Protein AF-A0A6G1SNH2-F1 (afdb_monomer)

pLDDT: mean 75.17, std 23.07, range [26.3, 98.62]

Solvent-accessible surface area (backbone atoms only — no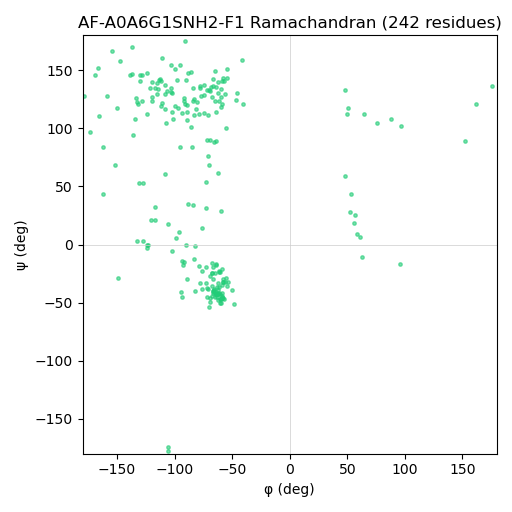t comparable to full-atom values): 15572 Å² total; per-residue (Å²): 136,84,80,86,78,88,74,64,69,78,79,47,42,84,79,41,33,11,86,85,79,72,41,70,44,51,68,20,26,26,34,69,83,76,66,52,55,26,22,40,72,56,53,52,52,46,42,74,68,78,38,44,46,37,96,87,76,62,50,68,52,31,98,83,57,36,78,78,42,46,44,78,34,62,67,61,33,52,50,38,39,69,69,39,70,38,50,56,60,54,51,51,50,54,61,58,72,65,73,66,92,80,79,65,55,70,66,58,50,52,52,69,71,59,50,59,30,38,38,35,40,38,79,56,73,84,78,79,90,77,81,80,92,80,82,89,82,86,92,83,86,91,78,96,70,88,70,79,60,101,73,71,62,48,77,43,81,39,55,43,83,43,33,38,47,57,57,52,49,52,51,36,62,74,68,66,59,52,96,51,48,43,79,46,45,28,48,97,84,43,79,63,56,56,84,40,39,54,55,74,76,42,64,42,55,58,48,67,35,38,32,36,78,44,77,58,73,81,72,98,76,84,88,82,85,86,88,84,80,93,77,84,90,82,88,80,88,83,90,81,82,88,86,138

Nearest PDB structures (foldseek):
  3rpg-assembly1_C  TM=9.131E-01  e=1.733E-06  Homo sapiens
  7nd1-assembly1_A  TM=8.797E-01  e=5.783E-07  Homo sapiens
  4s3o-assembly1_E  TM=8.557E-01  e=9.088E-07  Homo sapiens
  2ckl-assembly1_B  TM=8.381E-01  e=9.694E-07  Mus mu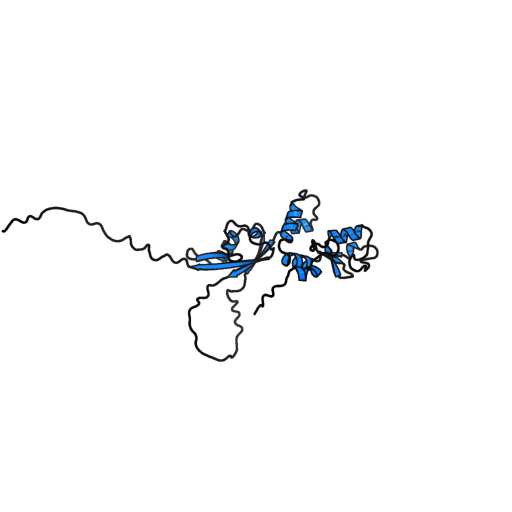sculus
  4s3o-assembly2_B  TM=8.436E-01  e=9.088E-07  Homo sapiens

Secondary structure (DSSP, 8-state):
--------HHHHHHHHB-TTTSSB-SSEEEETTT--EEEHHHHHHHHHTT--B-TTT--BS-SS-GGGGEEE-HHHHHHHHHHSTTHHHHHHHHHHHT--TTS--HHHHHHHH--EEEEEEEE--------------------------TTS-EEEEEETT-BHHHHHHHHHHHTT--TTEEEEEEETTEEPPTTSBHHHH-SSSEEEEEEEEEE-PPPTTSSSSS------------------

Structure (mmCIF, N/CA/C/O backbone):
data_AF-A0A6G1SNH2-F1
#
_entry.id   AF-A0A6G1SNH2-F1
#
loop_
_atom_site.group_PDB
_atom_site.id
_atom_site.type_symbol
_atom_site.label_atom_id
_atom_site.label_alt_id
_atom_site.label_comp_id
_atom_site.label_asym_id
_atom_site.label_entity_id
_atom_site.label_seq_id
_atom_site.pdbx_PDB_ins_code
_atom_site.Cartn_x
_atom_site.Cartn_y
_atom_site.Cartn_z
_atom_site.occupancy
_atom_site.B_iso_or_equiv
_atom_site.auth_seq_id
_atom_site.auth_comp_id
_atom_site.auth_asym_id
_atom_site.auth_atom_id
_atom_site.pdbx_PDB_model_num
ATOM 1 N N . MET A 1 1 ? -10.087 -22.787 14.706 1.00 33.91 1 MET A N 1
ATOM 2 C CA . MET A 1 1 ? -8.845 -22.527 15.465 1.00 33.91 1 MET A CA 1
ATOM 3 C C . MET A 1 1 ? -7.890 -21.790 14.540 1.00 33.91 1 MET A C 1
ATOM 5 O O . MET A 1 1 ? -7.371 -22.407 13.624 1.00 33.91 1 MET A O 1
ATOM 9 N N . GLY A 1 2 ? -7.742 -20.473 14.683 1.00 43.06 2 GLY A N 1
ATOM 10 C CA . GLY A 1 2 ? -6.720 -19.727 13.945 1.00 43.06 2 GLY A CA 1
ATOM 11 C C . GLY A 1 2 ? -5.441 -19.724 14.769 1.00 43.06 2 GLY A C 1
ATOM 12 O O . GLY A 1 2 ? -5.398 -19.080 15.812 1.00 43.06 2 GLY A O 1
ATOM 13 N N . THR A 1 3 ? -4.427 -20.480 14.363 1.00 47.75 3 THR A N 1
ATOM 14 C CA . THR A 1 3 ? -3.095 -20.385 14.965 1.00 47.75 3 THR A CA 1
ATOM 15 C C . THR A 1 3 ? -2.474 -19.061 14.524 1.00 47.75 3 THR A C 1
ATOM 17 O O . THR A 1 3 ? -2.179 -18.889 13.342 1.00 47.75 3 THR A O 1
ATOM 20 N N . SER A 1 4 ? -2.300 -18.105 15.441 1.00 53.94 4 SER A N 1
ATOM 21 C CA . SER A 1 4 ? -1.524 -16.886 15.174 1.00 53.94 4 SER A CA 1
ATOM 22 C C . SER A 1 4 ? -0.047 -17.249 15.033 1.00 53.94 4 SER A C 1
ATOM 24 O O . SER A 1 4 ? 0.696 -17.284 16.013 1.00 53.94 4 SER A O 1
ATOM 26 N N . SER A 1 5 ? 0.373 -17.545 13.808 1.00 70.12 5 SER A N 1
ATOM 27 C CA . SER A 1 5 ? 1.776 -17.746 13.457 1.00 70.12 5 SER A CA 1
ATOM 28 C C . SER A 1 5 ? 2.480 -16.388 13.421 1.00 70.12 5 SER A C 1
ATOM 30 O O . SER A 1 5 ? 2.171 -15.550 12.577 1.00 70.12 5 SER A O 1
ATOM 32 N N . ASN A 1 6 ? 3.416 -16.149 14.341 1.00 77.06 6 ASN A N 1
ATOM 33 C CA . ASN A 1 6 ? 4.285 -14.974 14.282 1.00 77.06 6 ASN A CA 1
ATOM 34 C C . ASN A 1 6 ? 5.457 -15.267 13.336 1.00 77.06 6 ASN A C 1
ATOM 36 O O . ASN A 1 6 ? 6.314 -16.085 13.658 1.00 77.06 6 ASN A O 1
ATOM 40 N N . ILE A 1 7 ? 5.487 -14.598 12.183 1.00 85.94 7 ILE A N 1
ATOM 41 C CA . ILE A 1 7 ? 6.579 -14.670 11.202 1.00 85.94 7 ILE A CA 1
ATOM 42 C C . ILE A 1 7 ? 7.419 -13.399 11.332 1.00 85.94 7 ILE A C 1
ATOM 44 O O . ILE A 1 7 ? 6.870 -12.296 11.415 1.00 85.94 7 ILE A O 1
ATOM 48 N N . LYS A 1 8 ? 8.749 -13.529 11.350 1.00 89.31 8 LYS A N 1
ATOM 49 C CA . LYS A 1 8 ? 9.633 -12.357 11.369 1.00 89.31 8 LYS A CA 1
ATOM 50 C C . LYS A 1 8 ? 9.600 -11.672 10.007 1.00 89.31 8 LYS A C 1
ATOM 52 O O . LYS A 1 8 ? 9.798 -12.312 8.982 1.00 89.31 8 LYS A O 1
ATOM 57 N N . LEU A 1 9 ? 9.450 -10.347 9.992 1.00 88.12 9 LEU A N 1
ATOM 58 C CA . LEU A 1 9 ? 9.427 -9.572 8.745 1.00 88.12 9 LEU A CA 1
ATOM 59 C C . LEU A 1 9 ? 10.692 -9.781 7.891 1.00 88.12 9 LEU A C 1
ATOM 61 O O . LEU A 1 9 ? 10.606 -9.805 6.669 1.00 88.12 9 LEU A O 1
ATOM 65 N N . SER A 1 10 ? 11.847 -10.005 8.527 1.00 91.81 10 SER A N 1
ATOM 66 C CA . SER A 1 10 ? 13.115 -10.286 7.843 1.00 91.81 10 SER A CA 1
ATOM 67 C C . SER A 1 10 ? 13.061 -11.506 6.923 1.00 91.81 10 SER A C 1
ATOM 69 O O . SER A 1 10 ? 13.732 -11.512 5.898 1.00 91.81 10 SER A O 1
ATOM 71 N N . GLU A 1 11 ? 12.255 -12.513 7.263 1.00 93.75 11 GLU A N 1
ATOM 72 C CA . GLU A 1 11 ? 12.071 -13.725 6.451 1.00 93.75 11 GLU A CA 1
ATOM 73 C C . GLU A 1 11 ? 11.237 -13.445 5.194 1.00 93.75 11 GLU A C 1
ATOM 75 O O . GLU A 1 11 ? 11.296 -14.190 4.223 1.00 93.75 11 GLU A O 1
ATOM 80 N N . LEU A 1 12 ? 10.480 -12.343 5.184 1.00 93.88 12 LEU A N 1
ATOM 81 C CA . LEU A 1 12 ? 9.651 -11.936 4.053 1.00 93.88 12 LEU A CA 1
ATOM 82 C C . LEU A 1 12 ? 10.383 -10.996 3.091 1.00 93.88 12 LEU A C 1
ATOM 84 O O . LEU A 1 12 ? 9.919 -10.810 1.966 1.00 93.88 12 LEU A O 1
ATOM 88 N N . ASN A 1 13 ? 11.512 -10.409 3.510 1.00 93.81 13 ASN A N 1
ATOM 89 C CA . ASN A 1 13 ? 12.221 -9.360 2.772 1.00 93.81 13 ASN A CA 1
ATOM 90 C C . ASN A 1 13 ? 12.574 -9.760 1.335 1.00 93.81 13 ASN A C 1
ATOM 92 O O . ASN A 1 13 ? 12.469 -8.921 0.443 1.00 93.81 13 ASN A O 1
ATOM 96 N N . GLU A 1 14 ? 12.919 -11.022 1.079 1.00 93.38 14 GLU A N 1
ATOM 97 C CA . GLU A 1 14 ? 13.210 -11.521 -0.274 1.00 93.38 14 GLU A CA 1
ATOM 98 C C . GLU A 1 14 ? 12.033 -11.316 -1.248 1.00 93.38 14 GLU A C 1
ATOM 100 O O . GLU A 1 14 ? 12.230 -11.048 -2.433 1.00 93.38 14 GLU A O 1
ATOM 105 N N . PHE A 1 15 ? 10.797 -11.367 -0.748 1.00 95.12 15 PHE A N 1
ATOM 106 C CA . PHE A 1 15 ? 9.584 -11.281 -1.562 1.00 95.12 15 PHE A CA 1
ATOM 107 C C . PHE A 1 15 ? 9.036 -9.856 -1.710 1.00 95.12 15 PHE A C 1
ATOM 109 O O . PHE A 1 15 ? 8.216 -9.612 -2.603 1.00 95.12 15 PHE A O 1
ATOM 116 N N . ILE A 1 16 ? 9.448 -8.929 -0.839 1.00 96.69 16 ILE A N 1
ATOM 117 C CA . ILE A 1 16 ? 8.876 -7.572 -0.720 1.00 96.69 16 ILE A CA 1
ATOM 118 C C . ILE A 1 16 ? 9.900 -6.443 -0.899 1.00 96.69 16 ILE A C 1
ATOM 120 O O . ILE A 1 16 ? 9.530 -5.267 -0.833 1.00 96.69 16 ILE A O 1
ATOM 124 N N . SER A 1 17 ? 11.172 -6.778 -1.125 1.00 97.75 17 SER A N 1
ATOM 125 C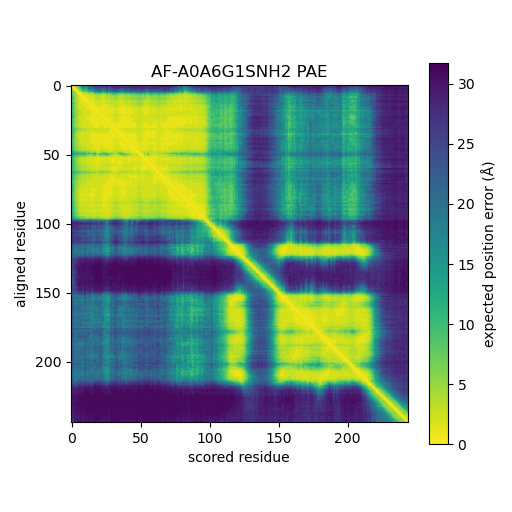 CA . SER A 1 17 ? 12.240 -5.818 -1.411 1.00 97.75 17 SER A CA 1
ATOM 126 C C . SER A 1 17 ? 12.540 -5.716 -2.906 1.00 97.75 17 SER A C 1
ATOM 128 O O . SER A 1 17 ? 12.329 -6.641 -3.689 1.00 97.75 17 SER A O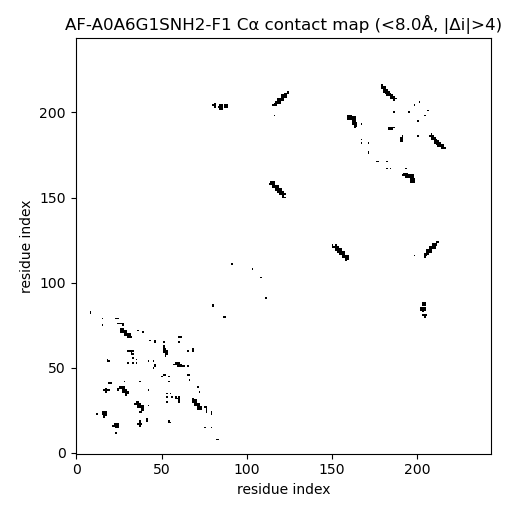 1
ATOM 130 N N . CYS A 1 18 ? 13.005 -4.540 -3.313 1.00 98.44 18 CYS A N 1
ATOM 131 C CA . CYS A 1 18 ? 13.435 -4.249 -4.667 1.00 98.44 18 CYS A CA 1
ATOM 132 C C . CYS A 1 18 ? 14.884 -4.724 -4.866 1.00 98.44 18 CYS A C 1
ATOM 134 O O . CYS A 1 18 ? 15.770 -4.242 -4.156 1.00 98.44 18 CYS A O 1
ATOM 136 N N . PRO A 1 19 ? 15.176 -5.561 -5.877 1.00 96.75 19 PRO A N 1
ATOM 137 C CA . PRO A 1 19 ? 16.539 -6.028 -6.147 1.00 96.75 19 PRO A CA 1
ATOM 138 C C . PRO A 1 19 ? 17.527 -4.925 -6.558 1.00 96.75 19 PRO A C 1
ATOM 140 O O . PRO A 1 19 ? 18.728 -5.146 -6.511 1.00 96.75 19 PRO A O 1
ATOM 143 N N . VAL A 1 20 ? 17.028 -3.758 -6.986 1.00 97.69 20 VAL A N 1
ATOM 144 C CA . VAL A 1 20 ? 17.850 -2.660 -7.527 1.00 97.69 20 VAL A CA 1
ATOM 145 C C . VAL A 1 20 ? 18.240 -1.643 -6.456 1.00 97.69 20 VAL A C 1
ATOM 147 O O . VAL A 1 20 ? 19.381 -1.204 -6.416 1.00 97.69 20 VAL A O 1
ATOM 150 N N . CYS A 1 21 ? 17.297 -1.223 -5.605 1.00 97.81 21 CYS A N 1
ATOM 151 C CA . CYS A 1 21 ? 17.577 -0.243 -4.548 1.00 97.81 21 CYS A CA 1
ATOM 152 C C . CYS A 1 21 ? 17.724 -0.863 -3.156 1.00 97.81 21 CYS A C 1
ATOM 154 O O . CYS A 1 21 ? 18.010 -0.137 -2.208 1.00 97.81 21 CYS A O 1
ATOM 156 N N . HIS A 1 22 ? 17.470 -2.168 -3.018 1.00 96.44 22 HIS A N 1
ATOM 157 C CA . HIS A 1 22 ? 17.496 -2.922 -1.760 1.00 96.44 22 HIS A CA 1
ATOM 158 C C . HIS A 1 22 ? 16.541 -2.410 -0.661 1.00 96.44 22 HIS A C 1
ATOM 160 O O . HIS A 1 22 ? 16.577 -2.892 0.467 1.00 96.44 22 HIS A O 1
ATOM 166 N N . GLY A 1 23 ? 15.654 -1.462 -0.980 1.00 96.88 23 GLY A N 1
ATOM 167 C CA . GLY A 1 23 ? 14.551 -1.029 -0.121 1.00 96.88 23 GLY A CA 1
ATOM 168 C C . GLY A 1 23 ? 13.265 -1.815 -0.384 1.00 96.88 23 GLY A C 1
ATOM 169 O O . GLY A 1 23 ? 13.188 -2.611 -1.320 1.00 96.88 23 GLY A O 1
ATOM 170 N N . TYR A 1 24 ? 12.222 -1.569 0.412 1.00 97.81 24 TYR A N 1
ATOM 171 C CA . TYR A 1 24 ? 10.892 -2.127 0.148 1.00 97.81 24 TYR A CA 1
ATOM 172 C C . TYR A 1 24 ? 10.296 -1.591 -1.157 1.00 97.81 24 TYR A C 1
ATOM 174 O O . TYR A 1 24 ? 10.559 -0.455 -1.557 1.00 97.81 24 TYR A O 1
ATOM 182 N N . LEU A 1 25 ? 9.470 -2.409 -1.811 1.00 97.94 25 LEU A N 1
ATOM 183 C CA . LEU A 1 25 ? 8.809 -2.040 -3.060 1.00 97.94 25 LEU A CA 1
ATOM 184 C C . LEU A 1 25 ? 7.877 -0.827 -2.869 1.00 97.94 25 LEU A C 1
ATOM 186 O O . LEU A 1 25 ? 6.945 -0.856 -2.061 1.00 97.94 25 LEU A O 1
ATOM 190 N N . ILE A 1 26 ? 8.122 0.225 -3.653 1.00 95.75 26 ILE A N 1
ATOM 191 C CA . ILE A 1 26 ? 7.272 1.414 -3.779 1.00 95.75 26 ILE A CA 1
ATOM 192 C C . ILE A 1 26 ? 6.821 1.535 -5.231 1.00 95.75 26 ILE A C 1
ATOM 194 O O . ILE A 1 26 ? 7.651 1.540 -6.144 1.00 95.75 26 ILE A O 1
ATOM 198 N N . ASP A 1 27 ? 5.508 1.648 -5.427 1.00 94.38 27 ASP A N 1
ATOM 199 C CA . ASP A 1 27 ? 4.857 1.520 -6.729 1.00 94.38 27 ASP A CA 1
ATOM 200 C C . ASP A 1 27 ? 5.355 0.267 -7.477 1.00 94.38 27 ASP A C 1
ATOM 202 O O . ASP A 1 27 ? 5.953 0.354 -8.553 1.00 94.38 27 ASP A O 1
ATOM 206 N N . ALA A 1 28 ? 5.165 -0.900 -6.855 1.00 97.44 28 ALA A N 1
ATOM 207 C CA . ALA A 1 28 ? 5.596 -2.201 -7.346 1.00 97.44 28 ALA A CA 1
ATOM 208 C C . ALA A 1 28 ? 5.231 -2.367 -8.826 1.00 97.44 28 ALA A C 1
ATOM 210 O O . ALA A 1 28 ? 4.082 -2.188 -9.232 1.00 97.44 28 ALA A O 1
ATOM 211 N N . THR A 1 29 ? 6.241 -2.663 -9.634 1.00 98.12 29 THR A N 1
ATOM 212 C CA . THR A 1 29 ? 6.153 -2.762 -11.086 1.00 98.12 29 THR A CA 1
ATOM 213 C C . THR A 1 29 ? 6.834 -4.052 -11.518 1.00 98.12 29 THR A C 1
ATOM 215 O O . THR A 1 29 ? 8.002 -4.274 -11.194 1.00 98.12 29 THR A O 1
ATOM 218 N N . THR A 1 30 ? 6.092 -4.906 -12.210 1.00 98.38 30 THR A N 1
ATOM 219 C CA . THR A 1 30 ? 6.496 -6.260 -12.588 1.00 98.38 30 THR A CA 1
ATOM 220 C C . THR A 1 30 ? 6.770 -6.325 -14.086 1.00 98.38 30 THR A C 1
ATOM 222 O O . THR A 1 30 ? 6.030 -5.753 -14.884 1.00 98.38 30 THR A O 1
ATOM 225 N N . VAL A 1 31 ? 7.852 -7.008 -14.459 1.00 98.38 31 VAL A N 1
ATOM 226 C CA . VAL A 1 31 ? 8.193 -7.335 -15.850 1.00 98.38 31 VAL A CA 1
ATOM 227 C C . VAL A 1 31 ? 7.326 -8.503 -16.314 1.00 98.38 31 VAL A C 1
ATOM 229 O O . VAL A 1 31 ? 7.311 -9.535 -15.647 1.00 98.38 31 VAL A O 1
ATOM 232 N N . ASN A 1 32 ? 6.645 -8.375 -17.454 1.00 97.06 32 ASN A N 1
ATOM 233 C CA . ASN A 1 32 ? 5.718 -9.406 -17.938 1.00 97.06 32 ASN A CA 1
ATOM 234 C C . ASN A 1 32 ? 6.417 -10.733 -18.266 1.00 97.06 32 ASN A C 1
ATOM 236 O O . ASN A 1 32 ? 5.931 -11.788 -17.873 1.00 97.06 32 ASN A O 1
ATOM 240 N N . GLU A 1 33 ? 7.577 -10.672 -18.923 1.00 97.06 33 GLU A N 1
ATOM 241 C CA . GLU A 1 33 ? 8.288 -11.858 -19.426 1.00 97.06 33 GLU A CA 1
ATOM 242 C C . GLU A 1 33 ? 8.837 -12.771 -18.320 1.00 97.06 33 GLU A C 1
ATOM 244 O O . GLU A 1 33 ? 8.855 -13.989 -18.464 1.00 97.06 33 GLU A O 1
ATOM 249 N N . CYS A 1 34 ? 9.295 -12.202 -17.200 1.00 97.62 34 CYS A N 1
ATOM 250 C CA . CYS A 1 34 ? 9.975 -12.963 -16.143 1.00 97.62 34 CYS A CA 1
ATOM 251 C C . CYS A 1 34 ? 9.342 -12.829 -14.751 1.00 97.62 34 CYS A C 1
ATOM 253 O O . CYS A 1 34 ? 9.839 -13.422 -13.795 1.00 97.62 34 CYS A O 1
ATOM 255 N N . LEU A 1 35 ? 8.269 -12.043 -14.616 1.00 97.62 35 LEU A N 1
ATOM 256 C CA . LEU A 1 35 ? 7.529 -11.796 -13.371 1.00 97.62 35 LEU A CA 1
ATOM 257 C C . LEU A 1 35 ? 8.371 -11.263 -12.198 1.00 97.62 35 LEU A C 1
ATOM 259 O O . LEU A 1 35 ? 7.949 -11.302 -11.041 1.00 97.62 35 LEU A O 1
ATOM 263 N N . HIS A 1 36 ? 9.553 -10.712 -12.472 1.00 98.44 36 HIS A N 1
ATOM 264 C CA . HIS A 1 36 ? 10.339 -10.013 -11.464 1.00 98.44 36 HIS A CA 1
ATOM 265 C C . HIS A 1 36 ? 9.786 -8.610 -11.210 1.00 98.44 36 HIS A C 1
ATOM 267 O O . HIS A 1 36 ? 9.464 -7.872 -12.142 1.00 98.44 36 HIS A O 1
ATOM 273 N N . THR A 1 37 ? 9.710 -8.238 -9.931 1.00 98.44 37 THR A N 1
ATOM 274 C CA . THR A 1 37 ? 9.123 -6.972 -9.480 1.00 98.44 37 THR A CA 1
ATOM 275 C C . THR A 1 37 ? 10.177 -6.035 -8.910 1.00 98.44 37 THR A C 1
ATOM 277 O O . THR A 1 37 ? 11.062 -6.443 -8.158 1.00 98.44 37 THR A O 1
ATOM 280 N N . PHE A 1 38 ? 10.025 -4.753 -9.220 1.00 98.62 38 PHE A N 1
ATOM 281 C CA . PHE A 1 38 ? 10.900 -3.660 -8.814 1.00 98.62 38 PHE A CA 1
ATOM 282 C C . PHE A 1 38 ? 10.061 -2.455 -8.368 1.00 98.62 38 PHE A C 1
ATOM 284 O O . PHE A 1 38 ? 8.852 -2.411 -8.597 1.00 98.62 38 PHE A O 1
ATOM 291 N N . CYS A 1 39 ? 10.681 -1.436 -7.771 1.00 98.62 39 CYS A N 1
ATOM 292 C CA . CYS A 1 39 ? 10.029 -0.127 -7.662 1.00 98.62 39 CYS A CA 1
ATOM 293 C C . CYS A 1 39 ? 9.872 0.490 -9.060 1.00 98.62 39 CYS A C 1
ATOM 295 O O . CYS A 1 39 ? 10.810 0.401 -9.859 1.00 98.62 39 CYS A O 1
ATOM 297 N N . LYS A 1 40 ? 8.760 1.193 -9.333 1.00 97.31 40 LYS A N 1
ATOM 298 C CA . LYS A 1 40 ? 8.536 1.890 -10.619 1.00 97.31 40 LYS A CA 1
ATOM 299 C C . LYS A 1 40 ? 9.739 2.741 -11.025 1.00 97.31 40 LYS A C 1
ATOM 301 O O . LYS A 1 40 ? 10.245 2.617 -12.135 1.00 97.31 40 LYS A O 1
ATOM 306 N N . SER A 1 41 ? 10.214 3.593 -10.116 1.00 95.62 41 SER A N 1
ATOM 307 C CA . SER A 1 41 ? 11.338 4.498 -10.379 1.00 95.62 41 SER A CA 1
ATOM 308 C C . SER A 1 41 ? 12.636 3.754 -10.697 1.00 95.62 41 SER A C 1
ATOM 310 O O . SER A 1 41 ? 13.415 4.231 -11.515 1.00 95.62 41 SER A O 1
ATOM 312 N N . CYS A 1 42 ? 12.861 2.585 -10.093 1.00 98.19 42 CYS A N 1
ATOM 313 C CA . CYS A 1 42 ? 14.052 1.776 -10.334 1.00 98.19 42 CYS A CA 1
ATOM 314 C C . 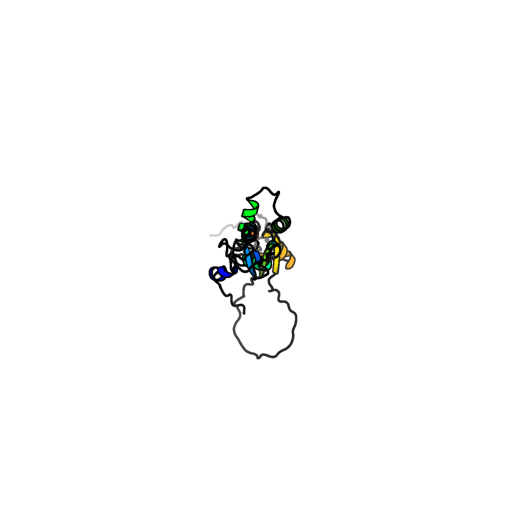CYS A 1 42 ? 14.039 1.155 -11.731 1.00 98.19 42 CYS A C 1
ATOM 316 O O . CYS A 1 42 ? 14.996 1.340 -12.479 1.00 98.19 42 CYS A O 1
ATOM 318 N N . ILE A 1 43 ? 12.967 0.440 -12.089 1.00 98.06 43 ILE A N 1
ATOM 319 C CA . ILE A 1 43 ? 12.914 -0.269 -13.375 1.00 98.06 43 ILE A CA 1
ATOM 320 C C . ILE A 1 43 ? 12.782 0.692 -14.556 1.00 98.06 43 ILE A C 1
ATOM 322 O O . ILE A 1 43 ? 13.460 0.510 -15.561 1.00 98.06 43 ILE A O 1
ATOM 326 N N . VAL A 1 44 ? 12.002 1.771 -14.418 1.00 96.94 44 VAL A N 1
ATOM 327 C CA . VAL A 1 44 ? 11.889 2.792 -15.470 1.00 96.94 44 VAL A CA 1
ATOM 328 C C . VAL A 1 44 ? 13.234 3.478 -15.704 1.00 96.94 44 VAL A C 1
ATOM 330 O O . VAL A 1 44 ? 13.648 3.598 -16.851 1.00 96.94 44 VAL A O 1
ATOM 333 N N . LYS A 1 45 ? 13.956 3.861 -14.639 1.00 96.88 45 LYS A N 1
ATOM 334 C CA . LYS A 1 45 ? 15.292 4.463 -14.768 1.00 96.88 45 LYS A CA 1
ATOM 335 C C . LYS A 1 45 ? 16.295 3.502 -15.411 1.00 96.88 45 LYS A C 1
ATOM 337 O O . LYS A 1 45 ? 17.112 3.934 -16.211 1.00 96.88 45 LYS A O 1
ATOM 342 N N . HIS A 1 46 ? 16.240 2.214 -15.068 1.00 96.88 46 HIS A N 1
ATOM 343 C CA . HIS A 1 46 ? 17.101 1.202 -15.682 1.00 96.88 46 HIS A CA 1
ATOM 344 C C . HIS A 1 46 ? 16.871 1.107 -17.195 1.00 96.88 46 HIS A C 1
ATOM 346 O O . HIS A 1 46 ? 17.834 1.162 -17.958 1.00 96.88 46 HIS A O 1
ATOM 352 N N . ILE A 1 47 ? 15.601 1.049 -17.607 1.00 96.50 47 ILE A N 1
ATOM 353 C CA . ILE A 1 47 ? 15.202 0.965 -19.014 1.00 96.50 47 ILE A CA 1
ATOM 354 C C . ILE A 1 47 ? 15.551 2.237 -19.793 1.00 96.50 47 ILE A C 1
ATOM 356 O O . ILE A 1 47 ? 16.004 2.160 -20.929 1.00 96.50 47 ILE A O 1
ATOM 360 N N . GLN A 1 48 ? 15.367 3.409 -19.183 1.00 94.31 48 GLN A N 1
ATOM 361 C CA . GLN A 1 48 ? 15.715 4.698 -19.792 1.00 94.31 48 GLN A CA 1
ATOM 362 C C . GLN A 1 48 ? 17.223 4.895 -19.988 1.00 94.31 48 GLN A C 1
ATOM 364 O O . GLN A 1 48 ? 17.615 5.724 -20.800 1.00 94.31 48 GLN A O 1
ATOM 369 N N . ASN A 1 49 ? 18.059 4.136 -19.279 1.00 93.69 49 ASN A N 1
ATOM 370 C CA . ASN A 1 49 ? 19.507 4.105 -19.474 1.00 93.69 49 ASN A CA 1
ATOM 371 C C . ASN A 1 49 ? 19.916 3.056 -20.531 1.00 93.69 49 ASN A C 1
ATOM 373 O O . ASN A 1 49 ? 20.932 2.386 -20.359 1.00 93.69 49 ASN A O 1
ATOM 377 N N . ASP A 1 50 ? 19.090 2.876 -21.566 1.00 87.50 50 ASP A N 1
ATOM 378 C CA . ASP A 1 50 ? 19.283 1.965 -22.705 1.00 87.50 50 ASP A CA 1
ATOM 379 C C . ASP A 1 50 ? 19.486 0.474 -22.361 1.00 87.50 50 ASP A C 1
ATOM 381 O O . ASP A 1 50 ? 20.040 -0.284 -23.155 1.00 87.50 50 ASP A O 1
ATOM 385 N N . ASN A 1 51 ? 18.978 0.009 -21.211 1.00 89.94 51 ASN A N 1
ATOM 386 C CA . ASN A 1 51 ? 18.982 -1.416 -20.860 1.00 89.94 51 ASN A CA 1
ATOM 387 C C . ASN A 1 51 ? 17.598 -2.033 -21.077 1.00 89.94 51 ASN A C 1
ATOM 389 O O . ASN A 1 51 ? 16.639 -1.712 -20.377 1.00 89.94 51 ASN A O 1
ATOM 393 N N . ASN A 1 52 ? 17.479 -2.961 -22.022 1.00 95.31 52 ASN A N 1
ATOM 394 C CA . ASN A 1 52 ? 16.222 -3.659 -22.300 1.00 95.31 52 ASN A CA 1
ATOM 395 C C . ASN A 1 52 ? 16.116 -5.024 -21.601 1.00 95.31 52 ASN A C 1
ATOM 397 O O . ASN A 1 52 ? 15.192 -5.781 -21.890 1.00 95.31 52 ASN A O 1
ATOM 401 N N . GLU A 1 53 ? 17.026 -5.333 -20.681 1.00 97.75 53 GLU A N 1
ATOM 402 C CA . GLU A 1 53 ? 17.076 -6.588 -19.937 1.00 97.75 53 GLU A CA 1
ATOM 403 C C . GLU A 1 53 ? 16.554 -6.422 -18.508 1.00 97.75 53 GLU A C 1
ATOM 405 O O . GLU A 1 53 ? 16.567 -5.345 -17.912 1.00 97.75 53 GLU A O 1
ATOM 410 N N . CYS A 1 54 ? 16.071 -7.514 -17.926 1.00 98.19 54 CYS A N 1
ATOM 411 C CA . CYS A 1 54 ? 15.651 -7.535 -16.538 1.00 98.19 54 CYS A CA 1
ATOM 412 C C . CYS A 1 54 ? 16.870 -7.369 -15.605 1.00 98.19 54 CYS A C 1
ATOM 414 O O . CYS A 1 54 ? 17.756 -8.225 -15.635 1.00 98.19 54 CYS A O 1
ATOM 416 N N . PRO A 1 55 ? 16.875 -6.403 -14.661 1.00 97.62 55 PRO A N 1
ATOM 417 C CA . PRO A 1 55 ? 17.994 -6.209 -13.731 1.00 97.62 55 PRO A CA 1
ATOM 418 C C . PRO A 1 55 ? 18.327 -7.421 -12.852 1.00 97.62 55 PRO A C 1
ATOM 420 O O . PRO A 1 55 ? 19.412 -7.490 -12.283 1.00 97.62 55 PRO A O 1
ATOM 423 N N . LYS A 1 56 ? 17.374 -8.347 -12.675 1.00 97.06 56 LYS A N 1
ATOM 424 C CA . LYS A 1 56 ? 17.529 -9.515 -11.799 1.00 97.06 56 LYS A CA 1
ATOM 425 C C . LYS A 1 56 ? 18.001 -10.766 -12.539 1.00 97.06 56 LYS A C 1
ATOM 427 O O . LYS A 1 56 ? 18.795 -11.516 -11.987 1.00 97.06 56 LYS A O 1
ATOM 432 N N . CYS A 1 57 ? 17.485 -11.024 -13.739 1.00 97.69 57 CYS A N 1
ATOM 433 C CA . CYS A 1 57 ? 17.723 -12.285 -14.453 1.00 97.69 57 CYS A CA 1
ATOM 434 C C . CYS A 1 57 ? 18.246 -12.121 -15.880 1.00 97.69 57 CYS A C 1
ATOM 436 O O . CYS A 1 57 ? 18.394 -13.126 -16.563 1.00 97.69 57 CYS A O 1
ATOM 438 N N . GLN A 1 58 ? 18.491 -10.887 -16.335 1.00 96.94 58 GLN A N 1
ATOM 439 C CA . GLN A 1 58 ? 19.049 -10.556 -17.657 1.00 96.94 58 GLN A CA 1
ATOM 440 C C . GLN A 1 58 ? 18.194 -11.013 -18.854 1.00 96.94 58 GLN A C 1
ATOM 442 O O . GLN A 1 58 ? 18.571 -10.847 -20.005 1.00 96.94 58 GLN A O 1
ATOM 447 N N . THR A 1 59 ? 16.990 -11.543 -18.615 1.00 97.31 59 THR A N 1
ATOM 448 C CA . THR A 1 59 ? 16.019 -11.814 -19.681 1.00 97.31 59 THR A CA 1
ATOM 449 C C . THR A 1 59 ? 15.631 -10.507 -20.364 1.00 97.31 59 THR A C 1
ATOM 451 O O . THR A 1 59 ? 15.254 -9.551 -19.682 1.00 97.31 59 THR A O 1
ATOM 454 N N . VAL A 1 60 ? 15.685 -10.477 -21.696 1.00 97.75 60 VAL A N 1
ATOM 455 C CA . VAL A 1 60 ? 15.224 -9.340 -22.501 1.00 97.75 60 VAL A CA 1
ATOM 456 C C . VAL A 1 60 ? 13.742 -9.087 -22.212 1.00 97.75 60 VAL A C 1
ATOM 458 O O . VAL A 1 60 ? 12.908 -9.965 -22.403 1.00 97.75 60 VAL A O 1
ATOM 461 N N . ILE A 1 61 ? 13.420 -7.883 -21.739 1.00 97.38 61 ILE A N 1
ATOM 462 C CA . ILE A 1 61 ? 12.054 -7.429 -21.447 1.00 97.38 61 ILE A CA 1
ATOM 463 C C . ILE A 1 61 ? 11.279 -7.260 -22.755 1.00 97.38 61 ILE A C 1
ATOM 465 O O . ILE A 1 61 ? 10.156 -7.731 -22.879 1.00 97.38 61 ILE A O 1
ATOM 469 N N . HIS A 1 62 ? 11.877 -6.548 -23.715 1.00 97.25 62 HIS A N 1
ATOM 470 C CA . HIS A 1 62 ? 11.401 -6.421 -25.092 1.00 97.25 62 HIS A CA 1
ATOM 471 C C . HIS A 1 62 ? 12.479 -5.756 -25.957 1.00 97.25 62 HIS A C 1
ATOM 473 O O . HIS A 1 62 ? 13.122 -4.801 -25.533 1.00 97.25 62 HIS A O 1
ATOM 479 N N . GLU A 1 63 ? 12.593 -6.145 -27.226 1.00 92.38 63 GLU A N 1
ATOM 480 C CA . GLU A 1 63 ? 13.657 -5.692 -28.142 1.00 92.38 63 GLU A CA 1
ATOM 481 C C . GLU A 1 63 ? 13.715 -4.177 -28.427 1.00 92.38 63 GLU A C 1
ATOM 483 O O . GLU A 1 63 ? 14.747 -3.670 -28.849 1.00 92.38 63 GLU A O 1
ATOM 488 N N . ARG A 1 64 ? 12.612 -3.441 -28.254 1.00 92.31 64 ARG A N 1
ATOM 489 C CA . ARG A 1 64 ? 12.466 -2.047 -28.732 1.00 92.31 64 ARG A CA 1
ATOM 490 C C . ARG A 1 64 ? 11.557 -1.190 -27.862 1.00 92.31 64 ARG A C 1
ATOM 492 O O . ARG A 1 64 ? 11.718 0.023 -27.825 1.00 92.31 64 ARG A O 1
ATOM 499 N N . ARG A 1 65 ? 10.572 -1.802 -27.195 1.00 94.19 65 ARG A N 1
ATOM 500 C CA . ARG A 1 65 ? 9.573 -1.107 -26.369 1.00 94.19 65 ARG A CA 1
ATOM 501 C C . ARG A 1 65 ? 9.472 -1.693 -24.950 1.00 94.19 65 ARG A C 1
ATOM 503 O O . ARG A 1 65 ? 8.376 -2.025 -24.510 1.00 94.19 65 ARG A O 1
ATOM 510 N N . PRO A 1 66 ? 10.589 -1.826 -24.211 1.00 95.62 66 PRO A N 1
ATOM 511 C CA . PRO A 1 66 ? 10.599 -2.450 -22.881 1.00 95.62 66 PRO A CA 1
ATOM 512 C C . PRO A 1 66 ? 9.664 -1.777 -21.859 1.00 95.62 66 PRO A C 1
ATOM 514 O O . PRO A 1 66 ? 9.117 -2.460 -20.998 1.00 95.62 66 PRO A O 1
ATOM 517 N N . LEU A 1 67 ? 9.413 -0.464 -21.972 1.00 95.69 67 LEU A N 1
ATOM 518 C CA . LEU A 1 67 ? 8.492 0.261 -21.080 1.00 95.69 67 LEU A CA 1
ATOM 519 C C . LEU A 1 67 ? 7.025 -0.188 -21.192 1.00 95.69 67 LEU A C 1
ATOM 521 O O . LEU A 1 67 ? 6.280 -0.027 -20.231 1.00 95.69 67 LEU A O 1
ATOM 525 N N . ASP A 1 68 ? 6.609 -0.759 -22.324 1.00 96.06 68 ASP A N 1
ATOM 526 C CA . ASP A 1 68 ? 5.231 -1.239 -22.508 1.00 96.06 68 ASP A CA 1
ATOM 527 C C . ASP A 1 68 ? 5.012 -2.646 -21.925 1.00 96.06 68 ASP A C 1
ATOM 529 O O . ASP A 1 68 ? 3.876 -3.090 -21.774 1.00 96.06 68 ASP A O 1
ATOM 533 N N . TYR A 1 69 ? 6.101 -3.339 -21.574 1.00 96.94 69 TYR A N 1
ATOM 534 C CA . TYR A 1 69 ? 6.110 -4.713 -21.055 1.00 96.94 69 TYR A CA 1
ATOM 535 C C . TYR A 1 69 ? 6.403 -4.772 -19.550 1.00 96.94 69 TYR A C 1
ATOM 537 O O . TYR A 1 69 ? 6.734 -5.823 -18.995 1.00 96.94 69 TYR A O 1
ATOM 545 N N . ILE A 1 70 ? 6.242 -3.632 -18.879 1.00 97.56 70 ILE A N 1
ATOM 546 C CA . ILE A 1 70 ? 6.224 -3.522 -17.426 1.00 97.56 70 ILE A CA 1
ATOM 547 C C . ILE A 1 70 ? 4.855 -3.021 -16.973 1.00 97.56 70 ILE A C 1
ATOM 549 O O . ILE A 1 70 ? 4.299 -2.077 -17.533 1.00 97.56 70 ILE A O 1
ATOM 553 N N . LEU A 1 71 ? 4.299 -3.647 -15.941 1.00 95.94 71 LEU A N 1
ATOM 554 C CA . LEU A 1 71 ? 2.965 -3.335 -15.438 1.00 95.94 71 LEU A CA 1
ATOM 555 C C . LEU A 1 71 ? 2.992 -3.088 -13.934 1.00 95.94 71 LEU A C 1
ATOM 557 O O . LEU A 1 71 ? 3.742 -3.717 -13.190 1.00 95.94 71 LEU A O 1
ATOM 561 N N . TYR A 1 72 ? 2.137 -2.179 -13.470 1.00 95.38 72 TYR A N 1
ATOM 562 C CA . TYR A 1 72 ? 1.935 -1.971 -12.040 1.00 95.38 72 TYR A CA 1
ATOM 563 C C . TYR A 1 72 ? 1.330 -3.210 -11.383 1.00 95.38 72 TYR A C 1
ATOM 565 O O . TYR A 1 72 ? 0.212 -3.614 -11.706 1.00 95.38 72 TYR A O 1
ATOM 573 N N . ASP A 1 73 ? 2.016 -3.732 -10.377 1.00 96.81 73 ASP A N 1
ATOM 574 C CA . ASP A 1 73 ? 1.548 -4.844 -9.565 1.00 96.81 73 ASP A CA 1
ATOM 575 C C . ASP A 1 73 ? 0.868 -4.316 -8.299 1.00 96.81 73 ASP A C 1
ATOM 577 O O . ASP A 1 73 ? 1.459 -4.166 -7.226 1.00 96.81 73 ASP A O 1
ATOM 581 N N . ARG A 1 74 ? -0.415 -3.977 -8.452 1.00 87.69 74 ARG A N 1
ATOM 582 C CA . ARG A 1 74 ? -1.230 -3.405 -7.369 1.00 87.69 74 ARG A CA 1
ATOM 583 C C . ARG A 1 74 ? -1.350 -4.359 -6.189 1.00 87.69 74 ARG A C 1
ATOM 585 O O . ARG A 1 74 ? -1.242 -3.928 -5.046 1.00 87.69 74 ARG A O 1
ATOM 592 N N . SER A 1 75 ? -1.543 -5.643 -6.470 1.00 90.06 75 SER A N 1
ATOM 593 C CA . SER A 1 75 ? -1.702 -6.674 -5.448 1.00 90.06 75 SER A CA 1
ATOM 594 C C . SER A 1 75 ? -0.425 -6.835 -4.634 1.00 90.06 75 SER A C 1
ATOM 596 O O . SER A 1 75 ? -0.477 -6.850 -3.405 1.00 90.06 75 SER A O 1
ATOM 598 N N . LYS A 1 76 ? 0.737 -6.888 -5.294 1.00 95.00 76 LYS A N 1
ATOM 599 C CA . LYS A 1 76 ? 2.026 -6.965 -4.605 1.00 95.00 76 LYS A CA 1
ATOM 600 C C . LYS A 1 76 ? 2.319 -5.695 -3.816 1.00 95.00 76 LYS A C 1
ATOM 602 O O . LYS A 1 76 ? 2.776 -5.802 -2.681 1.00 95.00 76 LYS A O 1
ATOM 607 N N . GLN A 1 77 ? 1.980 -4.514 -4.339 1.00 93.88 77 GLN A N 1
ATOM 608 C CA . GLN A 1 77 ? 2.100 -3.267 -3.577 1.00 93.88 77 GLN A CA 1
ATOM 609 C C . GLN A 1 77 ? 1.210 -3.259 -2.323 1.00 93.88 77 GLN A C 1
ATOM 611 O O . GLN A 1 77 ? 1.664 -2.855 -1.251 1.00 93.88 77 GLN A O 1
ATOM 616 N N . ASP A 1 78 ? -0.033 -3.729 -2.433 1.00 84.38 78 ASP A N 1
ATOM 617 C CA . ASP A 1 78 ? -0.958 -3.829 -1.301 1.00 84.38 78 ASP A CA 1
ATOM 618 C C . ASP A 1 78 ? -0.450 -4.811 -0.242 1.00 84.38 78 ASP A C 1
ATOM 620 O O . ASP A 1 78 ? -0.546 -4.532 0.953 1.00 84.38 78 ASP A O 1
ATOM 624 N N . ILE A 1 79 ? 0.116 -5.945 -0.665 1.00 89.50 79 ILE A N 1
ATOM 625 C CA . ILE A 1 79 ? 0.761 -6.909 0.235 1.00 89.50 79 ILE A CA 1
ATOM 626 C C . ILE A 1 79 ? 1.921 -6.235 0.973 1.00 89.50 79 ILE A C 1
ATOM 628 O O . ILE A 1 79 ? 1.964 -6.277 2.200 1.00 89.50 79 ILE A O 1
ATOM 632 N N . VAL A 1 80 ? 2.817 -5.555 0.254 1.00 92.88 80 VAL A N 1
ATOM 633 C CA . VAL A 1 80 ? 3.972 -4.858 0.843 1.00 92.88 80 VAL A CA 1
ATOM 634 C C . VAL A 1 80 ? 3.513 -3.828 1.882 1.00 92.88 80 VAL A C 1
ATOM 636 O O . VAL A 1 80 ? 4.017 -3.823 3.004 1.00 92.88 80 VAL A O 1
ATOM 639 N N . TYR A 1 81 ? 2.510 -3.002 1.565 1.00 85.94 81 TYR A N 1
ATOM 640 C CA . TYR A 1 81 ? 1.999 -1.995 2.500 1.00 85.94 81 TYR A CA 1
ATOM 641 C C . TYR A 1 81 ? 1.240 -2.569 3.699 1.00 85.94 81 TYR A C 1
ATOM 643 O O . TYR A 1 81 ? 1.205 -1.925 4.746 1.00 85.94 81 TYR A O 1
ATOM 651 N N . LYS A 1 82 ? 0.628 -3.750 3.571 1.00 82.19 82 LYS A N 1
ATOM 652 C CA . LYS A 1 82 ? -0.023 -4.437 4.698 1.00 82.19 82 LYS A CA 1
ATOM 653 C C . LYS A 1 82 ? 0.983 -5.142 5.607 1.00 82.19 82 LYS A C 1
ATOM 655 O O . LYS A 1 82 ? 0.731 -5.238 6.803 1.00 82.19 82 LYS A O 1
ATOM 660 N N . LEU A 1 83 ? 2.084 -5.646 5.047 1.00 86.19 83 LEU A N 1
ATOM 661 C CA . LEU A 1 83 ? 3.104 -6.388 5.787 1.00 86.19 83 LEU A CA 1
ATOM 662 C C . LEU A 1 83 ? 4.105 -5.479 6.500 1.00 86.19 83 LEU A C 1
ATOM 664 O O . LEU A 1 83 ? 4.496 -5.786 7.622 1.00 86.19 83 LEU A O 1
ATOM 668 N N . VAL A 1 84 ? 4.533 -4.385 5.863 1.00 86.94 84 VAL A N 1
ATOM 669 C CA . VAL A 1 84 ? 5.576 -3.504 6.404 1.00 86.94 84 VAL A CA 1
ATOM 670 C C . VAL A 1 84 ? 4.936 -2.359 7.194 1.00 86.94 84 VAL A C 1
ATOM 672 O O . VAL A 1 84 ? 4.310 -1.479 6.592 1.00 86.94 84 VAL A O 1
ATOM 675 N N . PRO A 1 85 ? 5.119 -2.304 8.527 1.00 82.19 85 PRO A N 1
ATOM 676 C CA . PRO A 1 85 ? 4.614 -1.198 9.330 1.00 82.19 85 PRO A CA 1
ATOM 677 C C . PRO A 1 85 ? 5.186 0.138 8.850 1.00 82.19 85 PRO A C 1
ATOM 679 O O . PRO A 1 85 ? 6.347 0.235 8.459 1.00 82.19 85 PRO A O 1
ATOM 682 N N . GLN A 1 86 ? 4.365 1.181 8.898 1.00 78.06 86 GLN A N 1
ATOM 683 C CA . GLN A 1 86 ? 4.670 2.574 8.565 1.00 78.06 86 GLN A CA 1
ATOM 684 C C . GLN A 1 86 ? 5.080 2.875 7.127 1.00 78.06 86 GLN A C 1
ATOM 686 O O . GLN A 1 86 ? 5.109 4.047 6.761 1.00 78.06 86 GLN A O 1
ATOM 691 N N . LEU A 1 87 ? 5.352 1.879 6.284 1.00 85.06 87 LEU A N 1
ATOM 692 C CA . LEU A 1 87 ? 5.897 2.117 4.949 1.00 85.06 87 LEU A CA 1
ATOM 693 C C . LEU A 1 87 ? 5.003 3.030 4.101 1.00 85.06 87 LEU A C 1
ATOM 695 O O . LEU A 1 87 ? 5.489 3.985 3.499 1.00 85.06 87 LEU A O 1
ATOM 699 N N . TYR A 1 88 ? 3.692 2.771 4.095 1.00 80.75 88 TYR A N 1
ATOM 700 C CA . TYR A 1 88 ? 2.728 3.609 3.381 1.00 80.75 88 TYR A CA 1
ATOM 701 C C . TYR A 1 88 ? 2.726 5.046 3.911 1.00 80.75 88 TYR A C 1
ATOM 703 O O . TYR A 1 88 ? 2.844 5.988 3.134 1.00 80.75 88 TYR A O 1
ATOM 711 N N . ILE A 1 89 ? 2.618 5.218 5.232 1.00 73.06 89 ILE A N 1
ATOM 712 C CA . ILE A 1 89 ? 2.527 6.538 5.870 1.00 73.06 89 ILE A CA 1
ATOM 713 C C . ILE A 1 89 ? 3.802 7.342 5.594 1.00 73.06 89 ILE A C 1
ATOM 715 O O . ILE A 1 89 ? 3.720 8.483 5.143 1.00 73.06 89 ILE A O 1
ATOM 719 N N . SER A 1 90 ? 4.972 6.729 5.783 1.00 79.50 90 SER A N 1
ATOM 720 C CA . SER A 1 90 ? 6.276 7.333 5.505 1.00 79.50 90 SER A CA 1
ATOM 721 C C . SER A 1 90 ? 6.415 7.764 4.045 1.00 79.50 90 SER A C 1
ATOM 723 O O . SER A 1 90 ? 6.829 8.891 3.776 1.00 79.50 90 SER A O 1
ATOM 725 N N . GLU A 1 91 ? 6.018 6.914 3.094 1.00 84.81 91 GLU A N 1
ATOM 726 C CA . GLU A 1 91 ? 6.079 7.250 1.669 1.00 84.81 91 GLU A CA 1
ATOM 727 C C . GLU A 1 91 ? 5.104 8.377 1.300 1.00 84.81 91 GLU A C 1
ATOM 729 O O . GLU A 1 91 ? 5.461 9.284 0.547 1.00 84.81 91 GLU A O 1
ATOM 734 N N . MET A 1 92 ? 3.889 8.376 1.855 1.00 76.00 92 MET A N 1
ATOM 735 C CA . MET A 1 92 ? 2.932 9.463 1.634 1.00 76.00 92 MET A CA 1
ATOM 736 C C . MET A 1 92 ? 3.444 10.787 2.213 1.00 76.00 92 MET A C 1
ATOM 738 O O . MET A 1 92 ? 3.347 11.817 1.547 1.00 76.00 92 MET A O 1
ATOM 742 N N . ASN A 1 93 ? 4.029 10.768 3.413 1.00 74.38 93 ASN A N 1
ATOM 743 C CA . ASN A 1 93 ? 4.635 11.949 4.029 1.00 74.38 93 ASN A CA 1
ATOM 744 C C . ASN A 1 93 ? 5.797 12.479 3.184 1.00 74.38 93 ASN A C 1
ATOM 746 O O . ASN A 1 93 ? 5.867 13.680 2.931 1.00 74.38 93 ASN A O 1
ATOM 750 N N . ARG A 1 94 ? 6.656 11.591 2.665 1.00 81.69 94 ARG A N 1
ATOM 751 C CA . ARG A 1 94 ? 7.735 11.959 1.741 1.00 81.69 94 ARG A CA 1
ATOM 752 C C . ARG A 1 94 ? 7.187 12.626 0.479 1.00 81.69 94 ARG A C 1
ATOM 754 O O . ARG A 1 94 ? 7.688 13.672 0.089 1.00 81.69 94 ARG A O 1
ATOM 761 N N . ARG A 1 95 ? 6.136 12.070 -0.137 1.00 75.81 95 ARG A N 1
ATOM 762 C CA . ARG A 1 95 ? 5.478 12.674 -1.314 1.00 75.81 95 ARG A CA 1
ATOM 763 C C . ARG A 1 95 ? 4.877 14.046 -1.006 1.00 75.81 95 ARG A C 1
ATOM 765 O O . ARG A 1 95 ? 4.926 14.925 -1.856 1.00 75.81 95 ARG A O 1
ATOM 772 N N . MET A 1 96 ? 4.325 14.236 0.193 1.00 64.19 96 MET A N 1
ATOM 773 C CA . MET A 1 96 ? 3.771 15.522 0.625 1.00 64.19 96 MET A CA 1
ATOM 774 C C . MET A 1 96 ? 4.842 16.568 0.935 1.00 64.19 96 MET A C 1
ATOM 776 O O . MET A 1 96 ? 4.601 17.741 0.686 1.00 64.19 96 MET A O 1
ATOM 780 N N . ALA A 1 97 ? 6.004 16.162 1.449 1.00 70.69 97 ALA A N 1
ATOM 781 C CA . ALA A 1 97 ? 7.099 17.078 1.764 1.00 70.69 97 ALA A CA 1
ATOM 782 C C . ALA A 1 97 ? 7.723 17.717 0.508 1.00 70.69 97 ALA A C 1
ATOM 784 O O . ALA A 1 97 ? 8.274 18.809 0.580 1.00 70.69 97 ALA A O 1
ATOM 785 N N . VAL A 1 98 ? 7.604 17.069 -0.656 1.00 68.94 98 VAL A N 1
ATOM 786 C CA . VAL A 1 98 ? 8.154 17.527 -1.949 1.00 68.94 98 VAL A CA 1
ATOM 787 C C . VAL A 1 98 ? 7.197 18.520 -2.646 1.00 68.94 98 VAL A C 1
ATOM 789 O O . VAL A 1 98 ? 7.036 18.513 -3.858 1.00 68.94 98 VAL A O 1
ATOM 792 N N . GLN A 1 99 ? 6.482 19.350 -1.887 1.00 53.84 99 GLN A N 1
ATOM 793 C CA . GLN A 1 99 ? 5.329 20.128 -2.352 1.00 53.84 99 GLN A CA 1
ATOM 794 C C . GLN A 1 99 ? 5.673 21.216 -3.397 1.00 53.84 99 GLN A C 1
ATOM 796 O O . GLN A 1 99 ? 5.822 22.383 -3.062 1.00 53.84 99 GLN A O 1
ATOM 801 N N . ASP A 1 100 ? 5.672 20.846 -4.680 1.00 53.25 100 ASP A N 1
ATOM 802 C CA . ASP A 1 100 ? 5.229 21.692 -5.797 1.00 53.25 100 ASP A CA 1
ATOM 803 C C . ASP A 1 100 ? 4.362 20.812 -6.725 1.00 53.25 100 ASP A C 1
ATOM 805 O O . ASP A 1 100 ? 4.835 19.998 -7.515 1.00 53.25 100 ASP A O 1
ATOM 809 N N . LEU A 1 101 ? 3.042 20.861 -6.516 1.00 58.53 101 LEU A N 1
ATOM 810 C CA . LEU A 1 101 ? 2.027 19.904 -6.999 1.00 58.53 101 LEU A CA 1
ATOM 811 C C . LEU A 1 101 ? 1.728 19.976 -8.514 1.00 58.53 101 LEU A C 1
ATOM 813 O O . LEU A 1 101 ? 0.586 19.727 -8.926 1.00 58.53 101 LEU A O 1
ATOM 817 N N . ARG A 1 102 ? 2.710 20.323 -9.348 1.00 56.25 102 ARG A N 1
ATOM 818 C CA . ARG A 1 102 ? 2.504 20.483 -10.797 1.00 56.25 102 ARG A CA 1
ATOM 819 C C . ARG A 1 102 ? 2.725 19.191 -11.589 1.00 56.25 102 ARG A C 1
ATOM 821 O O . ARG A 1 102 ? 1.959 18.957 -12.515 1.00 56.25 102 ARG A O 1
ATOM 828 N N . ASP A 1 103 ? 3.599 18.291 -11.125 1.00 54.44 103 ASP A N 1
ATOM 829 C CA . ASP A 1 103 ? 4.029 17.118 -11.915 1.00 54.44 103 ASP A CA 1
ATOM 830 C C . ASP A 1 103 ? 3.738 15.744 -11.279 1.00 54.44 103 ASP A C 1
ATOM 832 O O . ASP A 1 103 ? 4.355 14.736 -11.624 1.00 54.44 103 ASP A O 1
ATOM 836 N N . ILE A 1 104 ? 2.784 15.652 -10.346 1.00 55.91 104 ILE A N 1
ATOM 837 C CA . ILE A 1 104 ? 2.328 14.336 -9.866 1.00 55.91 104 ILE A CA 1
ATOM 838 C C . ILE A 1 104 ? 1.341 13.759 -10.878 1.00 55.91 104 ILE A C 1
ATOM 840 O O . ILE A 1 104 ? 0.297 14.366 -11.139 1.00 55.91 104 ILE A O 1
ATOM 844 N N . ASP A 1 105 ? 1.639 12.563 -11.394 1.00 57.78 105 ASP A N 1
ATOM 845 C CA . ASP A 1 105 ? 0.764 11.888 -12.345 1.00 57.78 105 ASP A CA 1
ATOM 846 C C . ASP A 1 105 ? -0.671 11.748 -11.780 1.00 57.78 105 ASP A C 1
ATOM 848 O O . ASP A 1 105 ? -0.858 11.543 -10.570 1.00 57.78 105 ASP A O 1
ATOM 852 N N . PRO A 1 106 ? -1.716 11.869 -12.621 1.00 51.47 106 PRO A N 1
ATOM 853 C CA . PRO A 1 106 ? -3.106 11.861 -12.164 1.00 51.47 106 PRO A CA 1
ATOM 854 C C . PRO A 1 106 ? -3.483 10.620 -11.347 1.00 51.47 106 PRO A C 1
ATOM 856 O O . PRO A 1 106 ? -4.337 10.707 -10.462 1.00 51.47 106 PRO A O 1
ATOM 859 N N . PHE A 1 107 ? -2.833 9.481 -11.607 1.00 51.56 107 PHE A N 1
ATOM 860 C CA . PHE A 1 107 ? -3.076 8.228 -10.907 1.00 51.56 107 PHE A CA 1
ATOM 861 C C . PHE A 1 107 ? -2.533 8.284 -9.470 1.00 51.56 107 PHE A C 1
ATOM 863 O O . PHE A 1 107 ? -3.251 7.973 -8.515 1.00 51.56 107 PHE A O 1
ATOM 870 N N . THR A 1 108 ? -1.316 8.794 -9.290 1.00 51.31 108 THR A N 1
ATOM 871 C CA . THR A 1 108 ? -0.718 9.061 -7.978 1.00 51.31 108 THR A CA 1
ATOM 872 C C . THR A 1 108 ? -1.471 10.157 -7.227 1.00 51.31 108 THR A C 1
ATOM 874 O O . THR A 1 108 ? -1.716 10.023 -6.030 1.00 51.31 108 THR A O 1
ATOM 877 N N . LYS A 1 109 ? -1.944 11.202 -7.916 1.00 47.56 109 LYS A N 1
ATOM 878 C CA . LYS A 1 109 ? -2.791 12.254 -7.328 1.00 47.56 109 LYS A CA 1
ATOM 879 C C . LYS A 1 109 ? -4.135 11.703 -6.837 1.00 47.56 109 LYS A C 1
ATOM 881 O O . LYS A 1 109 ? -4.629 12.131 -5.794 1.00 47.56 109 LYS A O 1
ATOM 886 N N . LEU A 1 110 ? -4.720 10.737 -7.548 1.00 46.41 110 LEU A N 1
ATOM 887 C CA . LEU A 1 110 ? -5.952 10.055 -7.146 1.00 46.41 110 LEU A CA 1
ATOM 888 C C . LEU A 1 110 ? -5.726 9.098 -5.960 1.00 46.41 110 LEU A C 1
ATOM 890 O O . LEU A 1 110 ? -6.567 9.043 -5.062 1.00 46.41 110 LEU A O 1
ATOM 894 N N . GLY A 1 111 ? -4.580 8.408 -5.918 1.00 47.59 111 GLY A N 1
ATOM 895 C CA . GLY A 1 111 ? -4.147 7.587 -4.779 1.00 47.59 111 GLY A CA 1
ATOM 89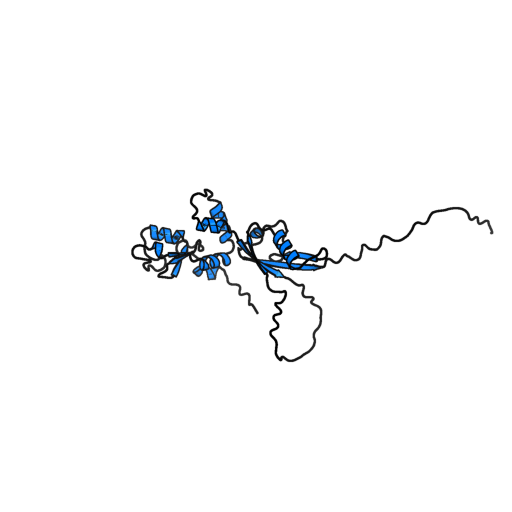6 C C . GLY A 1 111 ? -3.856 8.412 -3.519 1.00 47.59 111 GLY A C 1
ATOM 897 O O . GLY A 1 111 ? -4.308 8.059 -2.433 1.00 47.59 111 GLY A O 1
ATOM 898 N N . LEU A 1 112 ? -3.208 9.571 -3.672 1.00 48.03 112 LEU A N 1
ATOM 899 C CA . LEU A 1 112 ? -2.925 10.533 -2.597 1.00 48.03 112 LEU A CA 1
ATOM 900 C C . LEU A 1 112 ? -4.191 11.197 -2.031 1.00 48.03 112 LEU A C 1
ATOM 902 O O . LEU A 1 112 ? -4.225 11.557 -0.856 1.00 48.03 112 LEU A O 1
ATOM 906 N N . LYS A 1 113 ? -5.241 11.357 -2.849 1.00 47.09 113 LYS A N 1
ATOM 907 C CA . LYS A 1 113 ? -6.548 11.883 -2.416 1.00 47.09 113 LYS A CA 1
ATOM 908 C C . LYS A 1 113 ? -7.416 10.843 -1.705 1.00 47.09 113 LYS A C 1
ATOM 910 O O . LYS A 1 113 ? -8.342 11.213 -0.993 1.00 47.09 113 LYS A O 1
ATOM 915 N N . LYS A 1 114 ? -7.129 9.552 -1.874 1.00 51.00 114 LYS A N 1
ATOM 916 C CA . LYS A 1 114 ? -7.863 8.444 -1.251 1.00 51.00 114 LYS A CA 1
ATOM 917 C C . LYS A 1 114 ? -7.011 7.797 -0.162 1.00 51.00 114 LYS A C 1
ATOM 919 O O . LYS A 1 114 ? -6.701 6.612 -0.216 1.00 51.00 114 LYS A O 1
ATOM 924 N N . LYS A 1 115 ? -6.657 8.597 0.843 1.00 68.06 115 LYS A N 1
ATOM 925 C CA . LYS A 1 115 ? -6.027 8.133 2.080 1.00 68.06 115 LYS A CA 1
ATOM 926 C C . LYS A 1 115 ? -7.075 7.394 2.903 1.00 68.06 115 LYS A C 1
ATOM 928 O O . LYS A 1 115 ? -7.792 8.019 3.677 1.00 68.06 115 LYS A O 1
ATOM 933 N N . PHE A 1 116 ? -7.195 6.089 2.692 1.00 72.00 116 PHE A N 1
ATOM 934 C CA . PHE A 1 116 ? -8.045 5.229 3.505 1.00 72.00 116 PHE A CA 1
ATOM 935 C C . PHE A 1 116 ? -7.185 4.265 4.309 1.00 72.00 116 PHE A C 1
ATOM 937 O O . PHE A 1 116 ? -6.197 3.741 3.804 1.00 72.00 116 PHE A O 1
ATOM 944 N N . LEU A 1 117 ? -7.607 4.006 5.534 1.00 78.12 117 LEU A N 1
ATOM 945 C CA . LEU A 1 117 ? -7.112 2.928 6.371 1.00 78.12 117 LEU A CA 1
ATOM 946 C C . LEU A 1 117 ? -8.217 1.879 6.546 1.00 78.12 117 LEU A C 1
ATOM 948 O O . LEU A 1 117 ? -9.401 2.151 6.311 1.00 78.12 117 LEU A O 1
ATOM 952 N N . TYR A 1 118 ? -7.814 0.678 6.934 1.00 81.44 118 TYR A N 1
ATOM 953 C CA . TYR A 1 118 ? -8.687 -0.462 7.163 1.00 81.44 118 TYR A CA 1
ATOM 954 C C . TYR A 1 118 ? -8.726 -0.776 8.659 1.00 81.44 118 TYR A C 1
ATOM 956 O O . TYR A 1 118 ? -7.697 -1.033 9.279 1.00 81.44 118 TYR A O 1
ATOM 964 N N . ILE A 1 119 ? -9.916 -0.754 9.250 1.00 87.69 119 ILE A N 1
ATOM 965 C CA . ILE A 1 119 ? -10.115 -1.073 10.665 1.00 87.69 119 ILE A CA 1
ATOM 966 C C . ILE A 1 119 ? -10.958 -2.333 10.759 1.00 87.69 119 ILE A C 1
ATOM 968 O O . ILE A 1 119 ? -12.032 -2.388 10.166 1.00 87.69 119 ILE A O 1
ATOM 972 N N . ALA A 1 120 ? -10.516 -3.310 11.539 1.00 90.56 120 ALA A N 1
ATOM 973 C CA . ALA A 1 120 ? -11.395 -4.360 12.036 1.00 90.56 120 ALA A CA 1
ATOM 974 C C . ALA A 1 120 ? -11.846 -3.991 13.455 1.00 90.56 120 ALA A C 1
ATOM 976 O O . ALA A 1 120 ? -11.014 -3.863 14.352 1.00 90.56 120 ALA A O 1
ATOM 977 N N . LEU A 1 121 ? -13.147 -3.792 13.665 1.00 91.31 121 LEU A N 1
ATOM 978 C CA . LEU A 1 121 ? -13.718 -3.565 14.993 1.00 91.31 121 LEU A CA 1
ATOM 979 C C . LEU A 1 121 ? -14.136 -4.904 15.594 1.00 91.31 121 LEU A C 1
ATOM 981 O O . LEU A 1 121 ? -14.977 -5.595 15.017 1.00 91.31 121 LEU A O 1
ATOM 985 N N . VAL A 1 122 ? -13.571 -5.252 16.746 1.00 91.69 122 VAL A N 1
ATOM 986 C CA . VAL A 1 122 ? -13.803 -6.532 17.427 1.00 91.69 122 VAL A CA 1
ATOM 987 C C . VAL A 1 122 ? -14.393 -6.279 18.809 1.00 91.69 122 VAL A C 1
ATOM 989 O O . VAL A 1 122 ? -13.787 -5.589 19.627 1.00 91.69 122 VAL A O 1
ATOM 992 N N . GLN A 1 123 ? -15.559 -6.854 19.097 1.00 91.31 123 GLN A N 1
ATOM 993 C CA . GLN A 1 123 ? -16.166 -6.727 20.420 1.00 91.31 123 GLN A CA 1
ATOM 994 C C . GLN A 1 123 ? -15.431 -7.597 21.442 1.00 91.31 123 GLN A C 1
ATOM 996 O O . GLN A 1 123 ? -15.268 -8.797 21.232 1.00 91.31 123 GLN A O 1
ATOM 1001 N N . GLN A 1 124 ? -15.040 -7.013 22.569 1.00 86.62 124 GLN A N 1
ATOM 1002 C CA . GLN A 1 124 ? -14.645 -7.753 23.762 1.00 86.62 124 GLN A CA 1
ATOM 1003 C C . GLN A 1 124 ? -15.880 -7.928 24.650 1.00 86.62 124 GLN A C 1
ATOM 1005 O O . GLN A 1 124 ? -16.568 -6.960 24.971 1.00 86.62 124 GLN A O 1
ATOM 1010 N N . ARG A 1 125 ? -16.186 -9.172 25.025 1.00 75.81 125 ARG A N 1
ATOM 1011 C CA . ARG A 1 125 ? -17.135 -9.481 26.100 1.00 75.81 125 ARG A CA 1
ATOM 1012 C C . ARG A 1 125 ? -16.312 -9.951 27.289 1.00 75.81 125 ARG A C 1
ATOM 1014 O O . ARG A 1 125 ? -15.437 -10.795 27.104 1.00 75.81 125 ARG A O 1
ATOM 1021 N N . LYS A 1 126 ? -16.583 -9.429 28.485 1.00 58.84 126 LYS A N 1
ATOM 1022 C CA . LYS A 1 126 ? -16.117 -10.083 29.709 1.00 58.84 126 LYS A CA 1
ATOM 1023 C C . LYS A 1 126 ? -16.732 -11.476 29.722 1.00 58.84 126 LYS A C 1
ATOM 1025 O O . LYS A 1 126 ? -17.951 -11.610 29.645 1.00 58.84 126 LYS A O 1
ATOM 1030 N N . THR A 1 127 ? -15.895 -12.504 29.712 1.00 45.22 127 THR A N 1
ATOM 1031 C CA . THR A 1 127 ? -16.335 -13.835 30.101 1.00 45.22 127 THR A CA 1
ATOM 1032 C C . THR A 1 127 ? -16.723 -13.723 31.566 1.00 45.22 127 THR A C 1
ATOM 1034 O O . THR A 1 127 ? -15.879 -13.418 32.407 1.00 45.22 127 THR A O 1
ATOM 1037 N N . ASP A 1 128 ? -18.006 -13.893 31.871 1.00 39.31 128 ASP A N 1
ATOM 1038 C CA . ASP A 1 128 ? -18.417 -14.209 33.232 1.00 39.31 128 ASP A CA 1
ATOM 1039 C C . ASP A 1 128 ? -17.821 -15.588 33.548 1.00 39.31 128 ASP A C 1
ATOM 1041 O O . ASP A 1 128 ? -18.421 -16.627 33.271 1.00 39.31 128 ASP A O 1
ATOM 1045 N N . ASP A 1 129 ? -16.592 -15.609 34.065 1.00 45.22 129 ASP A N 1
ATOM 1046 C CA . ASP A 1 129 ? -15.969 -16.794 34.649 1.00 45.22 129 ASP A CA 1
ATOM 1047 C C . ASP A 1 129 ? -16.678 -17.117 35.972 1.00 45.22 129 ASP A C 1
ATOM 1049 O O . ASP A 1 129 ? -16.120 -16.951 37.055 1.00 45.22 129 ASP A O 1
ATOM 1053 N N . PHE A 1 130 ? -17.939 -17.554 35.901 1.00 44.28 130 PHE A N 1
ATOM 1054 C CA . PHE A 1 130 ? -18.622 -18.202 37.017 1.00 44.28 130 PHE A CA 1
ATOM 1055 C C . PHE A 1 130 ? -19.867 -18.995 36.577 1.00 44.28 130 PHE A C 1
ATOM 1057 O O . PHE A 1 130 ? -20.985 -18.501 36.669 1.00 44.28 130 PHE A O 1
ATOM 1064 N N . ALA A 1 131 ? -19.681 -20.246 36.135 1.00 38.47 131 ALA A N 1
ATOM 1065 C CA . ALA A 1 131 ? -20.584 -21.368 36.446 1.00 38.47 131 ALA A CA 1
ATOM 1066 C C . ALA A 1 131 ? -20.021 -22.713 35.937 1.00 38.47 131 ALA A C 1
ATOM 1068 O O . ALA A 1 131 ? -20.152 -23.086 34.778 1.00 38.47 131 ALA A O 1
ATOM 1069 N N . THR A 1 132 ? -19.381 -23.423 36.865 1.00 37.09 132 THR A N 1
ATOM 1070 C CA . THR A 1 132 ? -19.637 -24.828 37.227 1.00 37.09 132 THR A CA 1
ATOM 1071 C C . THR A 1 132 ? -19.708 -25.910 36.134 1.00 37.09 132 THR A C 1
ATOM 1073 O O . THR A 1 132 ? -20.636 -26.013 35.339 1.00 37.09 132 THR A O 1
ATOM 1076 N N . ARG A 1 133 ? -18.754 -26.843 36.245 1.00 42.94 133 ARG A N 1
ATOM 1077 C CA . ARG A 1 133 ? -18.783 -28.221 35.732 1.00 42.94 133 ARG A CA 1
ATOM 1078 C C . ARG A 1 133 ? -20.126 -28.913 36.035 1.00 42.94 133 ARG A C 1
ATOM 1080 O O . ARG A 1 133 ? -20.508 -28.966 37.199 1.00 42.94 133 ARG A O 1
ATOM 1087 N N . ASN A 1 134 ? -20.770 -29.528 35.039 1.00 34.84 134 ASN A N 1
ATOM 1088 C CA . ASN A 1 134 ? -21.010 -30.981 35.002 1.00 34.84 134 ASN A CA 1
ATOM 1089 C C . ASN A 1 134 ? -21.869 -31.431 33.805 1.00 34.84 134 ASN A C 1
ATOM 1091 O O . ASN A 1 134 ? -22.931 -30.888 33.531 1.00 34.84 134 ASN A O 1
ATOM 1095 N N . SER A 1 135 ? -21.396 -32.534 33.219 1.00 37.78 135 SER A N 1
ATOM 1096 C CA . SER A 1 135 ? -22.153 -33.647 32.635 1.00 37.78 135 SER A CA 1
ATOM 1097 C C . SER A 1 135 ? -22.842 -33.520 31.267 1.00 37.78 135 SER A C 1
ATOM 1099 O O . SER A 1 135 ? -23.941 -33.006 31.117 1.00 37.78 135 SER A O 1
ATOM 1101 N N . THR A 1 136 ? -22.175 -34.176 30.305 1.00 40.84 136 THR A N 1
ATOM 1102 C CA . THR A 1 136 ? -22.700 -35.213 29.391 1.00 40.84 136 THR A CA 1
ATOM 1103 C C . THR A 1 136 ? -24.000 -34.935 28.626 1.00 40.84 136 THR A C 1
ATOM 1105 O O . THR A 1 136 ? -25.083 -35.054 29.189 1.00 40.84 136 THR A O 1
ATOM 1108 N N . ASN A 1 137 ? -23.902 -34.789 27.297 1.00 35.12 137 ASN A N 1
ATOM 1109 C CA . ASN A 1 137 ? -24.494 -35.765 26.371 1.00 35.12 137 ASN A CA 1
ATOM 1110 C C . ASN A 1 137 ? -24.006 -35.607 24.917 1.00 35.12 137 ASN A C 1
ATOM 1112 O O . ASN A 1 137 ? -23.595 -34.541 24.475 1.00 35.12 137 ASN A O 1
ATOM 1116 N N . SER A 1 138 ? -24.031 -36.762 24.254 1.00 33.16 138 SER A N 1
ATOM 1117 C CA . SER A 1 138 ? -23.598 -37.189 22.915 1.00 33.16 138 SER A CA 1
ATOM 1118 C C . SER A 1 138 ? -23.871 -36.252 21.710 1.00 33.16 138 SER A C 1
ATOM 1120 O O . SER A 1 138 ? -24.815 -35.465 21.758 1.00 33.16 138 SER A O 1
ATOM 1122 N N . PRO A 1 139 ? -23.127 -36.385 20.584 1.00 37.00 139 PRO A N 1
ATOM 1123 C CA . PRO A 1 139 ? -23.335 -35.607 19.359 1.00 37.00 139 PRO A CA 1
ATOM 1124 C C . PRO A 1 139 ? -24.283 -36.293 18.351 1.00 37.00 139 PRO A C 1
ATOM 1126 O O . PRO A 1 139 ? -23.989 -37.384 17.865 1.00 37.00 139 PRO A O 1
ATOM 1129 N N . GLN A 1 140 ? -25.371 -35.623 17.953 1.00 34.09 140 GLN A N 1
ATOM 1130 C CA . GLN A 1 140 ? -26.165 -35.942 16.749 1.00 34.09 140 GLN A CA 1
ATOM 1131 C C . GLN A 1 140 ? -26.777 -34.654 16.128 1.00 34.09 140 GLN A C 1
ATOM 1133 O O . GLN A 1 140 ? -26.839 -33.630 16.809 1.00 34.09 140 GLN A O 1
ATOM 1138 N N . PRO A 1 141 ? -27.139 -34.673 14.826 1.00 50.59 141 PRO A N 1
ATOM 1139 C CA . PRO A 1 141 ? -26.958 -33.577 13.871 1.00 50.59 141 PRO A CA 1
ATOM 1140 C C . PRO A 1 141 ? -28.261 -32.831 13.520 1.00 50.59 141 PRO A C 1
ATOM 1142 O O . PRO A 1 141 ? -29.333 -33.184 13.995 1.00 50.59 141 PRO A O 1
ATOM 1145 N N . HIS A 1 142 ? -28.138 -31.852 12.610 1.00 33.69 142 HIS A N 1
ATOM 1146 C CA . HIS A 1 142 ? -29.176 -31.047 11.935 1.00 33.69 142 HIS A CA 1
ATOM 1147 C C . HIS A 1 142 ? -29.483 -29.665 12.531 1.00 33.69 142 HIS A C 1
ATOM 1149 O O . HIS A 1 142 ? -30.264 -29.507 13.461 1.00 33.69 142 HIS A O 1
ATOM 1155 N N . SER A 1 143 ? -28.945 -28.628 11.887 1.00 35.41 143 SER A N 1
ATOM 1156 C CA . SER A 1 143 ? -29.704 -27.669 11.061 1.00 35.41 143 SER A CA 1
ATOM 1157 C C . SER A 1 143 ? -28.865 -26.402 10.867 1.00 35.41 143 SER A C 1
ATOM 1159 O O . SER A 1 143 ? -28.448 -25.757 11.826 1.00 35.41 143 SER A O 1
ATOM 1161 N N . GLU A 1 144 ? -28.579 -26.054 9.611 1.00 40.75 144 GLU A N 1
ATOM 1162 C CA . GLU A 1 144 ? -27.949 -24.783 9.243 1.00 40.75 144 GLU A CA 1
ATOM 1163 C C . GLU A 1 144 ? -28.954 -23.645 9.458 1.00 40.75 144 GLU A C 1
ATOM 1165 O O . GLU A 1 144 ? -29.567 -23.120 8.532 1.00 40.75 144 GLU A O 1
ATOM 1170 N N . SER A 1 145 ? -29.157 -23.261 10.716 1.00 39.56 145 SER A N 1
ATOM 1171 C CA . SER A 1 145 ? -29.754 -21.977 11.046 1.00 39.56 145 SER A CA 1
ATOM 1172 C C . SER A 1 145 ? -28.672 -20.908 10.900 1.00 39.56 145 SER A C 1
ATOM 1174 O O . SER A 1 145 ? -27.715 -20.880 11.675 1.00 39.56 145 SER A O 1
ATOM 1176 N N . ASN A 1 146 ? -28.833 -20.034 9.904 1.00 41.62 146 ASN A N 1
ATOM 1177 C CA . ASN A 1 146 ? -28.048 -18.820 9.656 1.00 41.62 146 ASN A CA 1
ATOM 1178 C C . ASN A 1 146 ? -28.169 -17.798 10.811 1.00 41.62 146 ASN A C 1
ATOM 1180 O O . ASN A 1 146 ? -28.605 -16.665 10.622 1.00 41.62 146 ASN A O 1
ATOM 1184 N N . ASN A 1 147 ? -27.752 -18.167 12.019 1.00 40.25 147 ASN A N 1
ATOM 1185 C CA . ASN A 1 147 ? -27.483 -17.215 13.084 1.00 40.25 147 ASN A CA 1
ATOM 1186 C C . ASN A 1 147 ? -26.054 -16.712 12.894 1.00 40.25 147 ASN A C 1
ATOM 1188 O O . ASN A 1 147 ? -25.119 -17.225 13.507 1.00 40.25 147 ASN A O 1
ATOM 1192 N N . ARG A 1 148 ? -25.880 -15.707 12.022 1.00 44.62 148 ARG A N 1
ATOM 1193 C CA . ARG A 1 148 ? -24.666 -14.879 12.024 1.00 44.62 148 ARG A CA 1
ATOM 1194 C C . ARG A 1 148 ? -24.530 -14.311 13.430 1.00 44.62 148 ARG A C 1
ATOM 1196 O O . ARG A 1 148 ? -25.273 -13.416 13.824 1.00 44.62 148 ARG A O 1
ATOM 1203 N N . THR A 1 149 ? -23.660 -14.917 14.225 1.00 50.69 149 THR A N 1
ATOM 1204 C CA . THR A 1 149 ? -23.449 -14.518 15.610 1.00 50.69 149 THR A CA 1
ATOM 1205 C C . THR A 1 149 ? -23.047 -13.046 15.643 1.00 50.69 149 THR A C 1
ATOM 1207 O O . THR A 1 149 ? -22.257 -12.612 14.807 1.00 50.69 149 THR A O 1
ATOM 1210 N N . ASN A 1 150 ? -23.549 -12.290 16.624 1.00 56.44 150 ASN A N 1
ATOM 1211 C CA . ASN A 1 150 ? -23.182 -10.901 16.962 1.00 56.44 150 ASN A CA 1
ATOM 1212 C C . ASN A 1 150 ? -21.683 -10.713 17.335 1.00 56.44 150 ASN A C 1
ATOM 1214 O O . ASN A 1 150 ? -21.346 -9.866 18.157 1.00 56.44 150 ASN A O 1
ATOM 1218 N N . ASN A 1 151 ? -20.791 -11.539 16.788 1.00 64.56 151 ASN A N 1
ATOM 1219 C CA . ASN A 1 151 ? -19.369 -11.633 17.092 1.00 64.56 151 ASN A CA 1
ATOM 1220 C C . ASN A 1 151 ? -18.484 -11.455 15.846 1.00 64.56 151 ASN A C 1
ATOM 1222 O O . ASN A 1 151 ? -17.261 -11.445 15.984 1.00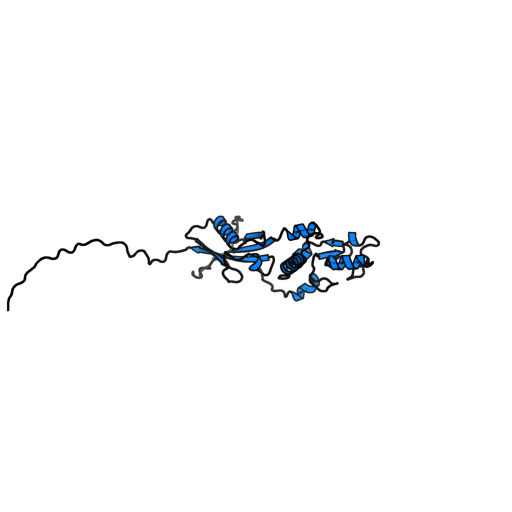 64.56 151 ASN A O 1
ATOM 1226 N N . ASP A 1 152 ? -19.063 -11.305 14.650 1.00 79.25 152 ASP A N 1
ATOM 1227 C CA . ASP A 1 152 ? -18.270 -11.066 13.445 1.00 79.25 152 ASP A CA 1
ATOM 1228 C C . ASP A 1 152 ? -17.629 -9.664 13.485 1.00 79.25 152 ASP A C 1
ATOM 1230 O O . ASP A 1 152 ? -18.325 -8.675 13.757 1.00 79.25 152 ASP A O 1
ATOM 1234 N N . PRO A 1 153 ? -16.318 -9.541 13.197 1.00 85.06 153 PRO A N 1
ATOM 1235 C CA . PRO A 1 153 ? -15.650 -8.248 13.145 1.00 85.06 153 PRO A CA 1
ATOM 1236 C C . PRO A 1 153 ? -16.285 -7.310 12.112 1.00 85.06 153 PRO A C 1
ATOM 1238 O O . PRO A 1 153 ? -16.621 -7.711 10.996 1.00 85.06 153 PRO A O 1
ATOM 1241 N N . ILE A 1 154 ? -16.391 -6.024 12.448 1.00 87.75 154 ILE A N 1
ATOM 1242 C CA . ILE A 1 154 ? -16.844 -5.001 11.498 1.00 87.75 154 ILE A CA 1
ATOM 1243 C C . ILE A 1 154 ? -15.622 -4.456 10.767 1.00 87.75 154 ILE A C 1
ATOM 1245 O O . ILE A 1 154 ? -14.791 -3.780 11.371 1.00 87.75 154 ILE A O 1
ATOM 1249 N N . TYR A 1 155 ? -15.530 -4.706 9.463 1.00 87.75 155 TYR A N 1
ATOM 1250 C CA . TYR A 1 155 ? -14.462 -4.166 8.626 1.00 87.75 155 TYR A CA 1
ATOM 1251 C C . TYR A 1 155 ? -14.862 -2.805 8.055 1.00 87.75 155 TYR A C 1
ATOM 1253 O O . TYR A 1 155 ? -15.844 -2.684 7.324 1.00 87.75 155 TYR A O 1
ATOM 1261 N N . LEU A 1 156 ? -14.088 -1.773 8.378 1.00 85.38 156 LEU A N 1
ATOM 1262 C CA . LEU A 1 156 ? -14.282 -0.411 7.903 1.00 85.38 156 LEU A CA 1
ATOM 1263 C C . LEU A 1 156 ? -13.125 0.007 7.009 1.00 85.38 156 LEU A C 1
ATOM 1265 O O . LEU A 1 156 ? -11.963 -0.141 7.373 1.00 85.38 156 LEU A O 1
ATOM 1269 N N . ARG A 1 157 ? -13.455 0.616 5.873 1.00 84.62 157 ARG A N 1
ATOM 1270 C CA . ARG A 1 157 ? -12.524 1.431 5.095 1.00 84.62 157 ARG A CA 1
ATOM 1271 C C . ARG A 1 157 ? -12.835 2.890 5.397 1.00 84.62 157 ARG A C 1
ATOM 1273 O O . ARG A 1 157 ? -13.873 3.382 4.958 1.00 84.62 157 ARG A O 1
ATOM 1280 N N . CYS A 1 158 ? -11.973 3.579 6.137 1.00 81.00 158 CYS A N 1
ATOM 1281 C CA . CYS A 1 158 ? -12.237 4.955 6.554 1.00 81.00 158 CYS A CA 1
ATOM 1282 C C . CYS A 1 158 ? -11.122 5.912 6.111 1.00 81.00 158 CYS A C 1
ATOM 1284 O O . CYS A 1 158 ? -9.969 5.493 6.019 1.00 81.00 158 CYS A O 1
ATOM 1286 N N . PRO A 1 159 ? -11.441 7.180 5.798 1.00 83.19 159 PRO A N 1
ATOM 1287 C CA . PRO A 1 159 ? -10.427 8.201 5.563 1.00 83.19 159 PRO A CA 1
ATOM 1288 C C . PRO A 1 159 ? -9.446 8.337 6.742 1.00 83.19 159 PRO A C 1
ATOM 1290 O O . PRO A 1 159 ? -9.818 8.069 7.886 1.00 83.19 159 PRO A O 1
ATOM 1293 N N . ILE A 1 160 ? -8.197 8.740 6.486 1.00 75.25 160 ILE A N 1
ATOM 1294 C CA . ILE A 1 160 ? -7.175 8.833 7.549 1.00 75.25 160 ILE A CA 1
ATOM 1295 C C . ILE A 1 160 ? -7.456 9.929 8.586 1.00 75.25 160 ILE A C 1
ATOM 1297 O O . ILE A 1 160 ? -6.994 9.836 9.715 1.00 75.25 160 ILE A O 1
ATOM 1301 N N . ASP A 1 161 ? -8.208 10.960 8.212 1.00 78.88 161 ASP A N 1
ATOM 1302 C CA . ASP A 1 161 ? -8.566 12.105 9.052 1.00 78.88 161 ASP A CA 1
ATOM 1303 C C . ASP A 1 161 ? -9.762 11.822 9.973 1.00 78.88 161 ASP A C 1
ATOM 1305 O O . ASP A 1 161 ? -10.141 12.670 10.789 1.00 78.88 161 ASP A O 1
ATOM 1309 N N . VAL A 1 162 ? -10.336 10.615 9.881 1.00 85.75 162 VAL A N 1
ATOM 1310 C CA . VAL A 1 162 ? -11.380 10.151 10.791 1.00 85.75 162 VAL A CA 1
ATOM 1311 C C . VAL A 1 162 ? -10.849 10.142 12.220 1.00 85.75 162 VAL A C 1
ATOM 1313 O O . VAL A 1 162 ? -9.758 9.650 12.506 1.00 85.75 162 VAL A O 1
ATOM 1316 N N . LYS A 1 163 ? -11.655 10.676 13.136 1.00 90.75 163 LYS A N 1
ATOM 1317 C CA . LYS A 1 163 ? -11.390 10.654 14.577 1.00 90.75 163 LYS A CA 1
ATOM 1318 C C . LYS A 1 163 ? -12.097 9.485 15.253 1.00 90.75 163 LYS A C 1
ATOM 1320 O O . LYS A 1 163 ? -13.175 9.074 14.815 1.00 90.75 163 LYS A O 1
ATOM 1325 N N . VAL A 1 164 ? -11.565 9.031 16.386 1.00 92.06 164 VAL A N 1
ATOM 1326 C CA . VAL A 1 164 ? -12.169 7.984 17.237 1.00 92.06 164 VAL A CA 1
ATOM 1327 C C . VAL A 1 164 ? -13.639 8.261 17.549 1.00 92.06 164 VAL A C 1
ATOM 1329 O O . VAL A 1 164 ? -14.466 7.355 17.433 1.00 92.06 164 VAL A O 1
ATOM 1332 N N . ARG A 1 165 ? -14.009 9.524 17.803 1.00 94.00 165 ARG A N 1
ATOM 1333 C CA . ARG A 1 165 ? -15.409 9.923 18.046 1.00 94.00 165 ARG A CA 1
ATOM 1334 C C . ARG A 1 165 ? -16.389 9.496 16.950 1.00 94.00 165 ARG A C 1
ATOM 1336 O O . ARG A 1 165 ? -17.559 9.255 17.227 1.00 94.00 165 ARG A O 1
ATOM 1343 N N . GLN A 1 166 ? -15.951 9.436 15.691 1.00 93.56 166 GLN A N 1
ATOM 1344 C CA . GLN A 1 166 ? -16.815 9.040 14.574 1.00 93.56 166 GLN A CA 1
ATOM 1345 C C . GLN A 1 166 ? -17.037 7.526 14.565 1.00 93.56 166 GLN A C 1
ATOM 1347 O O . GLN A 1 166 ? -18.160 7.086 14.332 1.00 93.56 166 GLN A O 1
ATOM 1352 N N . ILE A 1 167 ? -16.007 6.740 14.898 1.00 92.94 167 ILE A N 1
ATOM 1353 C CA . ILE A 1 167 ? -16.125 5.287 15.088 1.00 92.94 167 ILE A CA 1
ATOM 1354 C C . ILE A 1 167 ? -17.039 4.979 16.280 1.00 92.94 167 ILE A C 1
ATOM 1356 O O . ILE A 1 167 ? -17.925 4.133 16.176 1.00 92.94 167 ILE A O 1
ATOM 1360 N N . ARG A 1 168 ? -16.893 5.727 17.382 1.00 93.81 168 ARG A N 1
ATOM 1361 C CA . ARG A 1 168 ? -17.755 5.613 18.566 1.00 93.81 168 ARG A CA 1
ATOM 1362 C C . ARG A 1 168 ? -19.223 5.886 18.232 1.00 93.81 168 ARG A C 1
ATOM 1364 O O . ARG A 1 168 ? -20.082 5.083 18.576 1.00 93.81 168 ARG A O 1
ATOM 1371 N N . LYS A 1 169 ? -19.510 6.966 17.493 1.00 93.12 169 LYS A N 1
ATOM 1372 C CA . LYS A 1 169 ? -20.868 7.275 17.008 1.00 93.12 169 LYS A CA 1
ATOM 1373 C C . LYS A 1 169 ? -21.428 6.182 16.099 1.00 93.12 169 LYS A C 1
ATOM 1375 O O . LYS A 1 169 ? -22.586 5.813 16.251 1.00 93.12 169 LYS A O 1
ATOM 1380 N N . LEU A 1 170 ? -20.616 5.651 15.182 1.00 94.00 170 LEU A N 1
ATOM 1381 C CA . LEU A 1 170 ? -21.026 4.563 14.292 1.00 94.00 170 LEU A CA 1
ATOM 1382 C C . LEU A 1 170 ? -21.449 3.321 15.085 1.00 94.00 170 LEU A C 1
ATOM 1384 O O . LEU A 1 170 ? -22.502 2.751 14.808 1.00 94.00 170 LEU A O 1
ATOM 1388 N N . LEU A 1 171 ? -20.657 2.920 16.081 1.00 92.69 171 LEU A N 1
ATOM 1389 C CA . LEU A 1 171 ? -20.972 1.783 16.948 1.00 92.69 171 LEU A CA 1
ATOM 1390 C C . LEU A 1 171 ? -22.200 2.052 17.827 1.00 92.69 171 LEU A C 1
ATOM 1392 O O . LEU A 1 171 ? -23.054 1.178 17.938 1.00 92.69 171 LEU A O 1
ATOM 1396 N N . ALA A 1 172 ? -22.327 3.259 18.388 1.00 92.56 172 ALA A N 1
ATOM 1397 C CA . ALA A 1 172 ? -23.489 3.647 19.185 1.00 92.56 172 ALA A CA 1
ATOM 1398 C C . ALA A 1 172 ? -24.795 3.553 18.385 1.00 92.56 172 ALA A C 1
ATOM 1400 O O . ALA A 1 172 ? -25.766 2.976 18.861 1.00 92.56 172 ALA A O 1
ATOM 1401 N N . VAL A 1 173 ? -24.794 4.038 17.139 1.00 92.12 173 VAL A N 1
ATOM 1402 C CA . VAL A 1 173 ? -25.952 3.928 16.238 1.00 92.12 173 VAL A CA 1
ATOM 1403 C C . VAL A 1 173 ? -26.210 2.473 15.844 1.00 92.12 173 VAL A C 1
ATOM 1405 O O . VAL A 1 173 ? -27.352 2.026 15.885 1.00 92.12 173 VAL A O 1
ATOM 1408 N N . LYS A 1 174 ? -25.163 1.714 15.494 1.00 89.69 174 LYS A N 1
ATOM 1409 C CA . LYS A 1 174 ? -25.294 0.307 15.082 1.00 89.69 174 LYS A CA 1
ATOM 1410 C C . LYS A 1 174 ? -25.941 -0.559 16.165 1.00 89.69 174 LYS A C 1
ATOM 1412 O O . LYS A 1 174 ? -26.752 -1.418 15.833 1.00 89.69 174 LYS A O 1
ATOM 1417 N N . TYR A 1 175 ? -25.562 -0.344 17.423 1.00 89.62 175 TYR A N 1
ATOM 1418 C CA . TYR A 1 175 ? -26.050 -1.119 18.566 1.00 89.62 175 TYR A CA 1
ATOM 1419 C C . TYR A 1 175 ? -27.176 -0.433 19.344 1.00 89.62 175 TYR A C 1
ATOM 1421 O O . TYR A 1 175 ? -27.591 -0.968 20.363 1.00 89.62 175 TYR A O 1
ATOM 1429 N N . GLN A 1 176 ? -27.681 0.708 18.858 1.00 90.12 176 GLN A N 1
ATOM 1430 C CA . GLN A 1 176 ? -28.775 1.463 19.484 1.00 90.12 176 GLN A CA 1
ATOM 1431 C C . GLN A 1 176 ? -28.504 1.777 20.966 1.00 90.12 176 GLN A C 1
ATOM 1433 O O . GLN A 1 176 ? -29.372 1.608 21.815 1.00 90.12 176 GLN A O 1
ATOM 1438 N N . LEU A 1 177 ? -27.275 2.203 21.267 1.00 91.12 177 LEU A N 1
ATOM 1439 C CA . LEU A 1 177 ? -26.836 2.480 22.634 1.00 91.12 177 LEU A CA 1
ATOM 1440 C C . LEU A 1 177 ? -27.549 3.709 23.206 1.00 91.12 177 LEU A C 1
ATOM 1442 O O . LEU A 1 177 ? -27.639 4.740 22.532 1.00 91.12 177 LEU A O 1
ATOM 1446 N N . ASP A 1 178 ? -28.004 3.606 24.454 1.00 89.12 178 ASP A N 1
ATOM 1447 C CA . ASP A 1 178 ? -28.667 4.688 25.186 1.00 89.12 178 ASP A CA 1
ATOM 1448 C C . ASP A 1 178 ? -27.761 5.309 26.271 1.00 89.12 178 ASP A C 1
ATOM 1450 O O . ASP A 1 178 ? -26.571 5.005 26.372 1.00 89.12 178 ASP A O 1
ATOM 1454 N N . SER A 1 179 ? -28.295 6.232 27.078 1.00 86.69 179 SER A N 1
ATOM 1455 C CA . SER A 1 179 ? -27.542 6.901 28.152 1.00 86.69 179 SER A CA 1
ATOM 1456 C C . SER A 1 179 ? -27.061 5.961 29.263 1.00 86.69 179 SER A C 1
ATOM 1458 O O . SER A 1 179 ? -26.188 6.341 30.038 1.00 86.69 179 SER A O 1
ATOM 1460 N N . ASN A 1 180 ? -27.620 4.755 29.354 1.00 88.75 180 ASN A N 1
ATOM 1461 C CA . ASN A 1 180 ? -27.208 3.714 30.289 1.00 88.75 180 ASN A CA 1
ATOM 1462 C C . ASN A 1 180 ? -26.135 2.799 29.689 1.00 88.75 180 ASN A C 1
ATOM 1464 O O . ASN A 1 180 ? -25.695 1.867 30.358 1.00 88.75 180 ASN A O 1
ATOM 1468 N N . ASP A 1 181 ? -25.713 3.023 28.447 1.00 90.06 181 ASP A N 1
ATOM 1469 C CA . ASP A 1 181 ? -24.659 2.261 27.799 1.00 90.06 181 ASP A CA 1
ATOM 1470 C C . ASP A 1 181 ? -23.355 3.055 27.762 1.00 90.06 181 ASP A C 1
ATOM 1472 O O . ASP A 1 181 ? -23.277 4.204 27.327 1.00 90.06 181 ASP A O 1
ATOM 1476 N N . ARG A 1 182 ? -22.275 2.399 28.175 1.00 90.88 182 ARG A N 1
ATOM 1477 C CA . ARG A 1 182 ? -20.914 2.907 28.051 1.00 90.88 182 ARG A CA 1
ATOM 1478 C C . ARG A 1 182 ? -20.181 2.113 26.984 1.00 90.88 182 ARG A C 1
ATOM 1480 O O . ARG A 1 182 ? -19.945 0.919 27.155 1.00 90.88 182 ARG A O 1
ATOM 1487 N N . LEU A 1 183 ? -19.783 2.805 25.920 1.00 92.69 183 LEU A N 1
ATOM 1488 C CA . LEU A 1 183 ? -18.934 2.279 24.856 1.00 92.69 183 LEU A CA 1
ATOM 1489 C C . LEU A 1 183 ? -17.485 2.724 25.069 1.00 92.69 183 LEU A C 1
ATOM 1491 O O . LEU A 1 183 ? -17.185 3.919 25.027 1.00 92.69 183 LEU A O 1
ATOM 1495 N N . GLN A 1 184 ? -16.584 1.763 25.243 1.00 93.19 184 GLN A N 1
ATOM 1496 C CA . GLN A 1 184 ? -15.142 1.994 25.316 1.00 93.19 184 GLN A CA 1
ATOM 1497 C C . GLN A 1 184 ? -14.450 1.365 24.109 1.00 93.19 184 GLN A C 1
ATOM 1499 O O . GLN A 1 184 ? -14.845 0.301 23.642 1.00 93.19 184 GLN A O 1
ATOM 1504 N N . LEU A 1 185 ? -13.440 2.056 23.580 1.00 93.06 185 LEU A N 1
ATOM 1505 C CA . LEU A 1 185 ? -12.607 1.603 22.467 1.00 93.06 185 LEU A CA 1
ATOM 1506 C C . LEU A 1 185 ? -11.182 1.420 22.982 1.00 93.06 185 LEU A C 1
ATOM 1508 O O . LEU A 1 185 ? -10.682 2.270 23.720 1.00 93.06 185 LEU A O 1
ATOM 1512 N N . PHE A 1 186 ? -10.533 0.351 22.536 1.00 92.75 186 PHE A N 1
ATOM 1513 C CA . PHE A 1 186 ? -9.190 -0.028 22.940 1.00 92.75 186 PHE A CA 1
ATOM 1514 C C . PHE A 1 186 ? -8.314 -0.314 21.724 1.00 92.75 186 PHE A C 1
ATOM 1516 O O . PHE A 1 186 ? -8.738 -0.955 20.756 1.00 92.75 186 PHE A O 1
ATOM 1523 N N . TYR A 1 187 ? -7.058 0.106 21.804 1.00 91.00 187 TYR A N 1
ATOM 1524 C CA . TYR A 1 187 ? -6.017 -0.255 20.854 1.00 91.00 187 TYR A CA 1
ATOM 1525 C C . TYR A 1 187 ? -4.813 -0.788 21.623 1.00 91.00 187 TYR A C 1
ATOM 1527 O O . TYR A 1 187 ? -4.300 -0.115 22.507 1.00 91.00 187 TYR A O 1
ATOM 1535 N N . LYS A 1 188 ? -4.377 -2.016 21.311 1.00 86.00 188 LYS A N 1
ATOM 1536 C CA . LYS A 1 188 ? -3.284 -2.703 22.030 1.00 86.00 188 LYS A CA 1
ATOM 1537 C C . LYS A 1 188 ? -3.453 -2.758 23.564 1.00 86.00 188 LYS A C 1
ATOM 1539 O O . LYS A 1 188 ? -2.469 -2.867 24.279 1.00 86.00 188 LYS A O 1
ATOM 1544 N N . GLY A 1 189 ? -4.695 -2.739 24.051 1.00 85.25 189 GLY A N 1
ATOM 1545 C CA . GLY A 1 189 ? -5.028 -2.774 25.481 1.00 85.25 189 GLY A CA 1
ATOM 1546 C C . GLY A 1 189 ? -5.265 -1.399 26.110 1.00 85.25 189 GLY A C 1
ATOM 1547 O O . GLY A 1 189 ? -5.925 -1.326 27.141 1.00 85.25 189 GLY A O 1
ATOM 1548 N N . ASP A 1 190 ? -4.834 -0.317 25.461 1.00 89.62 190 ASP A N 1
ATOM 1549 C CA . ASP A 1 190 ? -5.007 1.042 25.972 1.00 89.62 190 ASP A CA 1
ATOM 1550 C C . ASP A 1 190 ? -6.319 1.662 25.489 1.00 89.62 190 ASP A C 1
ATOM 1552 O O . ASP A 1 190 ? -6.732 1.475 24.340 1.00 89.62 190 ASP A O 1
ATOM 1556 N N . THR A 1 191 ? -6.978 2.428 26.363 1.00 91.69 191 THR A N 1
ATOM 1557 C CA . THR A 1 191 ? -8.190 3.176 25.997 1.00 91.69 191 THR A CA 1
ATOM 1558 C C . THR A 1 191 ? -7.832 4.321 25.053 1.00 91.69 191 THR A C 1
ATOM 1560 O O . THR A 1 191 ? -6.918 5.093 25.334 1.00 91.69 191 THR A O 1
ATOM 1563 N N . VAL A 1 192 ? -8.585 4.469 23.960 1.00 93.25 192 VAL A N 1
ATOM 1564 C CA . VAL A 1 192 ? -8.368 5.546 22.978 1.00 93.25 192 VAL A CA 1
ATOM 1565 C C . VAL A 1 192 ? -9.314 6.731 23.198 1.00 93.25 192 VAL A C 1
ATOM 1567 O O . VAL A 1 192 ? 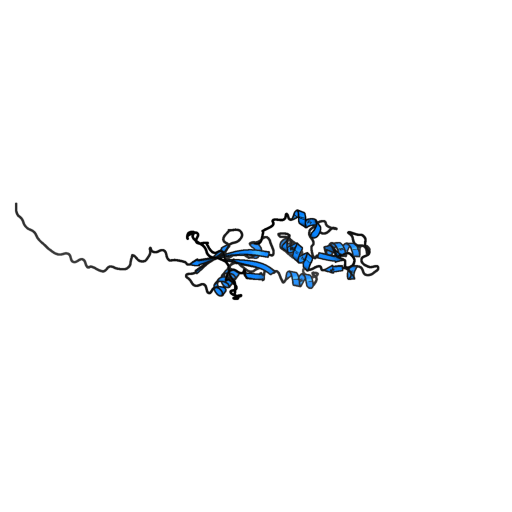-10.498 6.562 23.522 1.00 93.25 192 VAL A O 1
ATOM 1570 N N . SER A 1 193 ? -8.801 7.948 23.007 1.00 92.81 193 SER A N 1
ATOM 1571 C CA . SER A 1 193 ? -9.540 9.194 23.220 1.00 92.81 193 SER A CA 1
ATOM 1572 C C . SER A 1 193 ? -10.340 9.591 21.984 1.00 92.81 193 SER A C 1
ATOM 1574 O O . SER A 1 193 ? -9.911 9.397 20.853 1.00 92.81 193 SER A O 1
ATOM 1576 N N . ASP A 1 194 ? -11.489 10.242 22.180 1.00 91.00 194 ASP A N 1
ATOM 1577 C CA . ASP A 1 194 ? -12.332 10.752 21.087 1.00 91.00 194 ASP A CA 1
ATOM 1578 C C . ASP A 1 194 ? -11.643 11.800 20.203 1.00 91.00 194 ASP A C 1
ATOM 1580 O O . ASP A 1 194 ? -12.044 12.009 19.049 1.00 91.00 194 ASP A O 1
ATOM 1584 N N . ALA A 1 195 ? -10.636 12.479 20.755 1.00 88.25 195 ALA A N 1
ATOM 1585 C CA . ALA A 1 195 ? -9.856 13.485 20.052 1.00 88.25 195 ALA A CA 1
ATOM 1586 C C . ALA A 1 195 ? -8.847 12.873 19.068 1.00 88.25 195 ALA A C 1
ATOM 1588 O O . ALA A 1 195 ? -8.479 13.556 18.105 1.00 88.25 195 ALA A O 1
ATOM 1589 N N . ASP A 1 196 ? -8.452 11.613 19.280 1.00 86.06 196 ASP A N 1
ATOM 1590 C CA . ASP A 1 196 ? -7.407 10.951 18.508 1.00 86.06 196 ASP A CA 1
ATOM 1591 C C . ASP A 1 196 ? -7.842 10.756 17.055 1.00 86.06 196 ASP A C 1
ATOM 1593 O O . ASP A 1 196 ? -8.974 10.357 16.752 1.00 86.06 196 ASP A O 1
ATOM 1597 N N . GLN A 1 197 ? -6.921 11.034 16.133 1.00 85.62 197 GLN A N 1
ATOM 1598 C CA . GLN A 1 197 ? -7.068 10.628 14.740 1.00 85.62 197 GLN A CA 1
ATOM 1599 C C . GLN A 1 197 ? -6.733 9.147 14.620 1.00 85.62 197 GLN A C 1
ATOM 1601 O O . GLN A 1 197 ? -5.713 8.685 15.129 1.00 85.62 197 GLN A O 1
ATOM 1606 N N . ILE A 1 198 ? -7.573 8.411 13.899 1.00 82.12 198 ILE A N 1
ATOM 1607 C CA . ILE A 1 198 ? -7.428 6.968 13.712 1.00 82.12 198 ILE A CA 1
ATOM 1608 C C . ILE A 1 198 ? -6.078 6.633 13.058 1.00 82.12 198 ILE A C 1
ATOM 1610 O O . ILE A 1 198 ? -5.442 5.651 13.436 1.00 82.12 198 ILE A O 1
ATOM 1614 N N . SER A 1 199 ? -5.584 7.486 12.155 1.00 76.38 199 SER A N 1
ATOM 1615 C CA . SER A 1 199 ? -4.254 7.349 11.547 1.00 76.38 199 SER A CA 1
ATOM 1616 C C . SER A 1 199 ? -3.089 7.398 12.532 1.00 76.38 199 SER A C 1
ATOM 1618 O O . SER A 1 199 ? -2.017 6.898 12.214 1.00 76.38 199 SER A O 1
ATOM 1620 N N . ASN A 1 200 ? -3.277 8.014 13.700 1.00 80.75 200 ASN A N 1
ATOM 1621 C CA . ASN A 1 200 ? -2.222 8.185 14.698 1.00 80.75 200 ASN A CA 1
ATOM 1622 C C . ASN A 1 200 ? -2.234 7.060 15.738 1.00 80.75 200 ASN A C 1
ATOM 1624 O O . ASN A 1 200 ? -1.258 6.898 16.464 1.00 80.75 200 ASN A O 1
ATOM 1628 N N . LEU A 1 201 ? -3.313 6.269 15.797 1.00 76.94 201 LEU A N 1
ATOM 1629 C CA . LEU A 1 201 ? -3.411 5.128 16.706 1.00 76.94 201 LEU A CA 1
ATOM 1630 C C . LEU A 1 201 ? -2.464 4.010 16.281 1.00 76.94 201 LEU A C 1
ATOM 1632 O O . LEU A 1 201 ? -1.751 3.437 17.102 1.00 76.94 201 LEU A O 1
ATOM 1636 N N . ALA A 1 202 ? -2.448 3.696 14.987 1.00 66.62 202 ALA A N 1
ATOM 1637 C CA . ALA A 1 202 ? -1.723 2.554 14.474 1.00 66.62 202 ALA A CA 1
ATOM 1638 C C . ALA A 1 202 ? -0.649 2.942 13.474 1.00 66.62 202 ALA A C 1
ATOM 1640 O O . ALA A 1 202 ? -0.843 3.726 12.555 1.00 66.62 202 ALA A O 1
ATOM 1641 N N . GLN A 1 203 ? 0.471 2.248 13.607 1.00 63.78 203 GLN A N 1
ATOM 1642 C CA . GLN A 1 203 ? 1.605 2.314 12.702 1.00 63.78 203 GLN A CA 1
ATOM 1643 C C . GLN A 1 203 ? 1.365 1.553 11.387 1.00 63.78 203 GLN A C 1
ATOM 1645 O O . GLN A 1 203 ? 2.305 1.204 10.684 1.00 63.78 203 GLN A O 1
ATOM 1650 N N . SER A 1 204 ? 0.119 1.190 11.091 1.00 63.56 204 SER A N 1
ATOM 1651 C CA . SER A 1 204 ? -0.256 0.294 10.002 1.00 63.56 204 SER A CA 1
ATOM 1652 C C . SER A 1 204 ? -1.498 0.826 9.308 1.00 63.56 204 SER A C 1
ATOM 1654 O O . SER A 1 204 ? -2.403 1.357 9.949 1.00 63.56 204 SER A O 1
ATOM 1656 N N . ILE A 1 205 ? -1.572 0.618 7.994 1.00 66.88 205 ILE A N 1
ATOM 1657 C CA . ILE A 1 205 ? -2.766 0.918 7.194 1.00 66.88 205 ILE A CA 1
ATOM 1658 C C . ILE A 1 205 ? -3.946 0.008 7.529 1.00 66.88 205 ILE A C 1
ATOM 1660 O O . ILE A 1 205 ? -5.067 0.300 7.127 1.00 66.88 205 ILE A O 1
ATOM 1664 N N . SER A 1 206 ? -3.687 -1.107 8.215 1.00 75.94 206 SER A N 1
ATOM 1665 C CA . SER A 1 206 ? -4.690 -2.066 8.652 1.00 75.94 206 SER A CA 1
ATOM 1666 C C . SER A 1 206 ? -4.450 -2.433 10.106 1.00 75.94 206 SER A C 1
ATOM 1668 O O . SER A 1 206 ? -3.351 -2.870 10.457 1.00 75.94 206 SER A O 1
ATOM 1670 N N . PHE A 1 207 ? -5.465 -2.287 10.949 1.00 80.75 207 PHE A N 1
ATOM 1671 C CA . PHE A 1 207 ? -5.351 -2.629 12.362 1.00 80.75 207 PHE A CA 1
ATOM 1672 C C . PHE A 1 207 ? -6.692 -2.982 12.998 1.00 80.75 207 PHE A C 1
ATOM 1674 O O . PHE A 1 207 ? -7.762 -2.768 12.429 1.00 80.75 207 PHE A O 1
ATOM 1681 N N . VAL A 1 208 ? -6.609 -3.559 14.194 1.00 87.69 208 VAL A N 1
ATOM 1682 C CA . VAL A 1 208 ? -7.764 -3.973 14.985 1.00 87.69 208 VAL A CA 1
ATOM 1683 C C . VAL A 1 208 ? -8.007 -2.943 16.081 1.00 87.69 208 VAL A C 1
ATOM 1685 O O . VAL A 1 208 ? -7.077 -2.584 16.803 1.00 87.69 208 VAL A O 1
ATOM 1688 N N . LEU A 1 209 ? -9.251 -2.489 16.213 1.00 91.38 209 LEU A N 1
ATOM 1689 C CA . LEU A 1 209 ? -9.726 -1.807 17.413 1.00 91.38 209 LEU A CA 1
ATOM 1690 C C . LEU A 1 209 ? -10.671 -2.736 18.152 1.00 91.38 209 LEU A C 1
ATOM 1692 O O . LEU A 1 209 ? -11.617 -3.274 17.574 1.00 91.38 209 LEU A O 1
ATOM 1696 N N . HIS A 1 210 ? -10.422 -2.894 19.440 1.00 92.69 210 HIS A N 1
ATOM 1697 C CA . HIS A 1 210 ? -11.340 -3.596 20.311 1.00 92.69 210 HIS A CA 1
ATOM 1698 C C . HIS A 1 210 ? -12.359 -2.611 20.871 1.00 92.69 210 HIS A C 1
ATOM 1700 O O . HIS A 1 210 ? -12.048 -1.436 21.060 1.00 92.69 210 HIS A O 1
ATOM 1706 N N . TYR A 1 211 ? -13.581 -3.062 21.120 1.00 93.31 211 TYR A N 1
ATOM 1707 C CA . TYR A 1 211 ? -14.566 -2.254 21.826 1.00 93.31 211 TYR A CA 1
ATOM 1708 C C . TYR A 1 211 ? -15.336 -3.077 22.850 1.00 93.31 211 TYR A C 1
ATOM 1710 O O . TYR A 1 211 ? -15.613 -4.255 22.631 1.00 93.31 211 TYR A O 1
ATOM 1718 N N . GLU A 1 212 ? -15.710 -2.438 23.949 1.00 92.75 212 GLU A N 1
ATOM 1719 C CA . GLU A 1 212 ? -16.550 -3.008 25.000 1.00 92.75 212 GLU A CA 1
ATOM 1720 C C . GLU A 1 212 ? -17.797 -2.137 25.154 1.00 92.75 212 GLU A C 1
ATOM 1722 O O . GLU A 1 212 ? -17.714 -0.907 25.169 1.00 92.75 212 GLU A O 1
ATOM 1727 N N . ILE A 1 213 ? -18.957 -2.785 25.250 1.00 90.75 213 ILE A N 1
ATOM 1728 C CA . ILE A 1 213 ? -2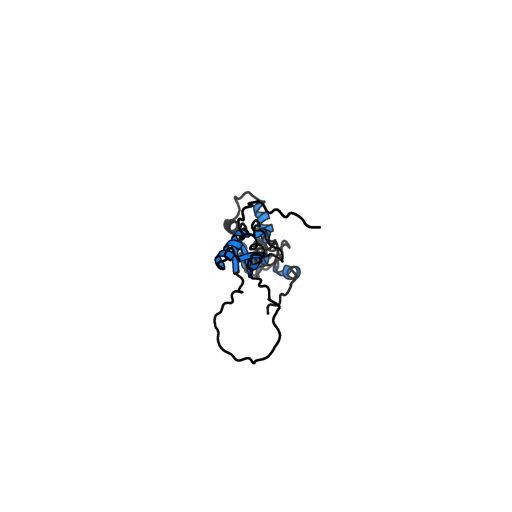0.231 -2.146 25.585 1.00 90.75 213 ILE A CA 1
ATOM 1729 C C . ILE A 1 213 ? -20.617 -2.669 26.965 1.00 90.75 213 ILE A C 1
ATOM 1731 O O . ILE A 1 213 ? -20.775 -3.875 27.142 1.00 90.75 213 ILE A O 1
ATOM 1735 N N . SER A 1 214 ? -20.748 -1.770 27.935 1.00 89.44 214 SER A N 1
ATOM 1736 C CA . SER A 1 214 ? -21.076 -2.096 29.328 1.00 89.44 214 SER A CA 1
ATOM 1737 C C . SER A 1 214 ? -22.228 -1.230 29.825 1.00 89.44 214 SER A C 1
ATOM 1739 O O . SER A 1 214 ? -22.284 -0.056 29.465 1.00 89.44 214 SER A O 1
ATOM 1741 N N . LYS A 1 215 ? -23.097 -1.760 30.690 1.00 86.19 215 LYS A N 1
ATOM 1742 C CA . LYS A 1 215 ? -24.148 -0.963 31.334 1.00 86.19 215 LYS A CA 1
ATOM 1743 C C . LYS A 1 215 ? -23.571 -0.058 32.426 1.00 86.19 215 LYS A C 1
ATOM 1745 O O . LYS A 1 215 ? -22.717 -0.475 33.210 1.00 86.19 215 LYS A O 1
ATOM 1750 N N . ILE A 1 216 ? -24.047 1.180 32.468 1.00 81.69 216 ILE A N 1
ATOM 1751 C CA . ILE A 1 216 ? -23.816 2.136 33.546 1.00 81.69 216 ILE A CA 1
ATOM 1752 C C . ILE A 1 216 ? -24.888 1.862 34.595 1.00 81.69 216 ILE A C 1
ATOM 1754 O O . ILE A 1 216 ? -26.040 2.255 34.434 1.00 81.69 216 ILE A O 1
ATOM 1758 N N . TYR A 1 217 ? -24.517 1.161 35.661 1.00 71.69 217 TYR A N 1
ATOM 1759 C CA . TYR A 1 217 ? -25.380 1.054 36.830 1.00 71.69 217 TYR A CA 1
ATOM 1760 C C . TYR A 1 217 ? -25.142 2.283 37.711 1.00 71.69 217 TYR A C 1
ATOM 1762 O O . TYR A 1 217 ? -23.991 2.520 38.093 1.00 71.69 217 TYR A O 1
ATOM 1770 N N . PRO A 1 218 ? -26.174 3.078 38.038 1.00 57.31 218 PRO A N 1
ATOM 1771 C CA . PRO A 1 218 ? -26.033 4.083 39.077 1.00 57.31 218 PRO A CA 1
ATOM 1772 C C . PRO A 1 218 ? -25.658 3.371 40.382 1.00 57.31 218 PRO A C 1
ATOM 1774 O O . PRO A 1 218 ? -26.302 2.403 40.789 1.00 57.31 218 PRO A O 1
ATOM 1777 N N . SER A 1 219 ? -24.578 3.817 41.020 1.00 50.50 219 SER A N 1
ATOM 1778 C CA . SER A 1 219 ? -24.203 3.358 42.355 1.00 50.50 219 SER A CA 1
ATOM 1779 C C . SER A 1 219 ? -25.366 3.605 43.319 1.00 50.50 219 SER A C 1
ATOM 1781 O O . SER A 1 219 ? -25.897 4.714 43.367 1.00 50.50 219 SER A O 1
ATOM 1783 N N . ILE A 1 220 ? -25.757 2.581 44.082 1.00 48.88 220 ILE A N 1
ATOM 1784 C CA . ILE A 1 220 ? -26.904 2.570 45.012 1.00 48.88 220 ILE A CA 1
ATOM 1785 C C . ILE A 1 220 ? -26.605 3.416 46.272 1.00 48.88 220 ILE A C 1
ATOM 1787 O O . ILE A 1 220 ? -26.686 2.931 47.391 1.00 48.88 220 ILE A O 1
ATOM 1791 N N . LEU A 1 221 ? -26.201 4.679 46.125 1.00 47.62 221 LEU A N 1
ATOM 1792 C CA . LEU A 1 221 ? -25.853 5.542 47.265 1.00 47.62 221 LEU A CA 1
ATOM 1793 C C . LEU A 1 221 ? -26.475 6.945 47.243 1.00 47.62 221 LEU A C 1
ATOM 1795 O O . LEU A 1 221 ? -26.256 7.686 48.190 1.00 47.62 221 LEU A O 1
ATOM 1799 N N . ASP A 1 222 ? -27.318 7.282 46.261 1.00 41.38 222 ASP A N 1
ATOM 1800 C CA . ASP A 1 222 ? -27.896 8.637 46.137 1.00 41.38 222 ASP A CA 1
ATOM 1801 C C . ASP A 1 222 ? -29.434 8.704 46.263 1.00 41.38 222 ASP A C 1
ATOM 1803 O O . ASP A 1 222 ? -30.068 9.665 45.838 1.00 41.38 222 ASP A O 1
ATOM 1807 N N . GLN A 1 223 ? -30.069 7.698 46.880 1.00 44.91 223 GLN A N 1
ATOM 1808 C CA . GLN A 1 223 ? -31.517 7.704 47.173 1.00 44.91 223 GLN A CA 1
ATOM 1809 C C . GLN A 1 223 ? -31.845 7.664 48.675 1.00 44.91 223 GLN A C 1
ATOM 1811 O O . GLN A 1 223 ? -32.865 7.116 49.081 1.00 44.91 223 GLN A O 1
ATOM 1816 N N . ALA A 1 224 ? -31.000 8.263 49.518 1.00 41.94 224 ALA A N 1
ATOM 1817 C CA . ALA A 1 224 ? -31.253 8.379 50.956 1.00 41.94 224 ALA A CA 1
ATOM 1818 C C . ALA A 1 224 ? -31.054 9.816 51.464 1.00 41.94 224 ALA A C 1
ATOM 1820 O O . ALA A 1 224 ? -30.300 10.050 52.401 1.00 41.94 224 ALA A O 1
ATOM 1821 N N . SER A 1 225 ? -31.711 10.798 50.844 1.00 42.03 225 SER A N 1
ATOM 1822 C CA . SER A 1 225 ? -31.733 12.172 51.375 1.00 42.03 225 SER A CA 1
ATOM 1823 C C . SER A 1 225 ? -32.850 13.041 50.788 1.00 42.03 225 SER A C 1
ATOM 1825 O O . SER A 1 225 ? -32.632 14.202 50.483 1.00 42.03 225 SER A O 1
ATOM 1827 N N . THR A 1 226 ? -34.077 12.526 50.655 1.00 39.97 226 THR A N 1
ATOM 1828 C CA . THR A 1 226 ? -35.273 13.386 50.503 1.00 39.97 226 THR A CA 1
ATOM 1829 C C . THR A 1 226 ? -36.539 12.708 51.041 1.00 39.97 226 THR A C 1
ATOM 1831 O O . THR A 1 226 ? -37.459 12.389 50.300 1.00 39.97 226 THR A O 1
ATOM 1834 N N . SER A 1 227 ? -36.625 12.515 52.360 1.00 33.88 227 SER A N 1
ATOM 1835 C CA . SER A 1 227 ? -37.923 12.421 53.049 1.00 33.88 227 SER A CA 1
ATOM 1836 C C . SER A 1 227 ? -37.753 12.546 54.561 1.00 33.88 227 SER A C 1
ATOM 1838 O O . SER A 1 227 ? -37.203 11.635 55.178 1.00 33.88 227 SER A O 1
ATOM 1840 N N . SER A 1 228 ? -38.229 13.662 55.124 1.00 33.53 228 SER A N 1
ATOM 1841 C CA . SER A 1 228 ? -38.794 13.862 56.481 1.00 33.53 228 SER A CA 1
ATOM 1842 C C . SER A 1 228 ? -38.541 15.322 56.887 1.00 33.53 228 SER A C 1
ATOM 1844 O O . SER A 1 228 ? -37.426 15.699 57.224 1.00 33.53 228 SER A O 1
ATOM 1846 N N . SER A 1 229 ? -39.453 16.238 56.559 1.00 34.59 229 SER A N 1
ATOM 1847 C CA . SER A 1 229 ? -40.658 16.593 57.331 1.00 34.59 229 SER A CA 1
ATOM 1848 C C . SER A 1 229 ? -40.380 17.681 58.374 1.00 34.59 229 SER A C 1
ATOM 1850 O O . SER A 1 229 ? -39.753 17.461 59.403 1.00 34.59 229 SER A O 1
ATOM 1852 N N . THR A 1 230 ? -40.902 18.864 58.054 1.00 34.16 230 THR A N 1
ATOM 1853 C CA . THR A 1 230 ? -41.204 19.995 58.932 1.00 34.16 230 THR A CA 1
ATOM 1854 C C . THR A 1 230 ? -41.805 19.550 60.266 1.00 34.16 230 THR A C 1
ATOM 1856 O O . THR A 1 230 ? -42.894 18.978 60.277 1.00 34.16 230 THR A O 1
ATOM 1859 N N . ILE A 1 231 ? -41.145 19.886 61.375 1.00 31.84 231 ILE A N 1
ATOM 1860 C CA . ILE A 1 231 ? -41.773 20.002 62.695 1.00 31.84 231 ILE A CA 1
ATOM 1861 C C . ILE A 1 231 ? -41.321 21.333 63.301 1.00 31.84 231 ILE A C 1
ATOM 1863 O O . ILE A 1 231 ? -40.131 21.619 63.427 1.00 31.84 231 ILE A O 1
ATOM 1867 N N . SER A 1 232 ? -42.319 22.160 63.589 1.00 28.81 232 SER A N 1
ATOM 1868 C CA . SER A 1 232 ? -42.279 23.440 64.285 1.00 28.81 232 SER A CA 1
ATOM 1869 C C . SER A 1 232 ? -41.816 23.280 65.733 1.00 28.81 232 SER A C 1
ATOM 1871 O O . SER A 1 232 ? -42.313 22.411 66.445 1.00 28.81 232 SER A O 1
ATOM 1873 N N . TYR A 1 233 ? -40.916 24.157 66.175 1.00 26.30 233 TYR A N 1
ATOM 1874 C CA . TYR A 1 233 ? -40.633 24.368 67.592 1.00 26.30 233 TYR A CA 1
ATOM 1875 C C . TYR A 1 233 ? -41.702 25.295 68.172 1.00 26.30 233 TYR A C 1
ATOM 1877 O O . TYR A 1 233 ? -41.786 26.450 67.760 1.00 26.30 233 TYR A O 1
ATOM 1885 N N . ASP A 1 234 ? -42.486 24.785 69.118 1.00 29.14 234 ASP A N 1
ATOM 1886 C CA . ASP A 1 234 ? -43.272 25.593 70.047 1.00 29.14 234 ASP A CA 1
ATOM 1887 C C . ASP A 1 234 ? -42.856 25.164 71.458 1.00 29.14 234 ASP A C 1
ATOM 1889 O O . ASP A 1 234 ? -43.016 24.005 71.850 1.00 29.14 234 ASP A O 1
ATOM 1893 N N . SER A 1 235 ? -42.200 26.079 72.165 1.00 29.97 235 SER A N 1
ATOM 1894 C CA . SER A 1 235 ? -41.652 25.880 73.502 1.00 29.97 235 SER A CA 1
ATOM 1895 C C . SER A 1 235 ? -42.529 26.648 74.473 1.00 29.97 235 SER A C 1
ATOM 1897 O O . SER A 1 235 ? -42.391 27.863 74.552 1.00 29.97 235 SER A O 1
ATOM 1899 N N . ASP A 1 236 ? -43.378 25.963 75.239 1.00 30.92 236 ASP A N 1
ATOM 1900 C CA . ASP A 1 236 ? -43.863 26.527 76.496 1.00 30.92 236 ASP A CA 1
ATOM 1901 C C . ASP A 1 236 ? -44.386 25.474 77.489 1.00 30.92 236 ASP A C 1
ATOM 1903 O O . ASP A 1 236 ? -45.272 24.677 77.194 1.00 30.92 236 ASP A O 1
ATOM 1907 N N . LYS A 1 237 ? -43.838 25.586 78.707 1.00 29.59 237 LYS A N 1
ATOM 1908 C CA . LYS A 1 237 ? -44.362 25.187 80.026 1.00 29.59 237 LYS A CA 1
ATOM 1909 C C . LYS A 1 237 ? -44.613 23.705 80.338 1.00 29.59 237 LYS A C 1
ATOM 1911 O O . LYS A 1 237 ? -45.652 23.147 80.012 1.00 29.59 237 LYS A O 1
ATOM 1916 N N . MET A 1 238 ? -43.798 23.178 81.258 1.00 29.00 238 MET A N 1
ATOM 1917 C CA . MET A 1 238 ? -44.350 22.503 82.439 1.00 29.00 238 MET A CA 1
ATOM 1918 C C . MET A 1 238 ? -43.422 22.628 83.655 1.00 29.00 238 MET A C 1
ATOM 1920 O O . MET A 1 238 ? -42.278 22.186 83.656 1.00 29.00 238 MET A O 1
ATOM 1924 N N . SER A 1 239 ? -43.970 23.286 84.672 1.00 30.70 239 SER A N 1
ATOM 1925 C CA . SER A 1 239 ? -43.537 23.371 86.062 1.00 30.70 239 SER A CA 1
ATOM 1926 C C . SER A 1 239 ? -43.554 22.003 86.745 1.00 30.70 239 SER A C 1
ATOM 1928 O O . SER A 1 239 ? -44.529 21.264 86.596 1.00 30.70 239 SER A O 1
ATOM 1930 N N . VAL A 1 240 ? -42.543 21.719 87.565 1.00 35.59 240 VAL A N 1
ATOM 1931 C CA . VAL A 1 240 ? -42.615 20.705 88.623 1.00 35.59 240 VAL A CA 1
ATOM 1932 C C . VAL A 1 240 ? -42.009 21.319 89.882 1.00 35.59 240 VAL A C 1
ATOM 1934 O O . VAL A 1 240 ? -40.799 21.523 89.948 1.00 35.59 240 VAL A O 1
ATOM 1937 N N . ASP A 1 241 ? -42.877 21.631 90.842 1.00 34.50 241 ASP A N 1
ATOM 1938 C CA . ASP A 1 241 ? -42.517 21.917 92.228 1.00 34.50 241 ASP A CA 1
ATOM 1939 C C . ASP A 1 241 ? -42.389 20.602 93.018 1.00 34.50 241 ASP A C 1
ATOM 1941 O O . ASP A 1 241 ? -43.232 19.714 92.899 1.00 34.50 241 ASP A O 1
ATOM 1945 N N . GLU A 1 242 ? -41.302 20.548 93.796 1.00 31.91 242 GLU A N 1
ATOM 1946 C CA . GLU A 1 242 ? -41.080 19.951 95.127 1.00 31.91 242 GLU A CA 1
ATOM 1947 C C . GLU A 1 242 ? -41.541 18.514 95.463 1.00 31.91 242 GLU A C 1
ATOM 1949 O O . GLU A 1 242 ? -42.698 18.137 95.315 1.00 31.91 242 GLU A O 1
ATOM 1954 N N . ILE A 1 243 ? -40.636 17.739 96.090 1.00 33.53 243 ILE A N 1
ATOM 1955 C CA . ILE A 1 243 ? -40.732 17.305 97.505 1.00 33.53 243 ILE A CA 1
ATOM 1956 C C . ILE A 1 243 ? -39.493 16.457 97.894 1.00 33.53 243 ILE A C 1
ATOM 1958 O O . ILE A 1 243 ? -39.231 15.420 97.286 1.00 33.53 243 ILE A O 1
ATOM 1962 N N . LYS A 1 244 ? -38.871 16.878 99.012 1.00 33.88 244 LYS A N 1
ATOM 1963 C CA . LYS A 1 244 ? -37.826 16.270 99.875 1.00 33.88 244 LYS A CA 1
ATOM 1964 C C . LYS A 1 244 ? -36.351 16.438 99.519 1.00 33.88 244 LYS A C 1
ATOM 1966 O O . LYS A 1 244 ? -35.882 15.847 98.528 1.00 33.88 244 LYS A O 1
#

Organism: NCBI:txid561515

Foldseek 3Di:
DDDPDDDDLVVCLVVQAAPQPRHGADQWKAFQPPRDIHHPVRVVVCVVVVQQADPPPRHRSDDPCNVVRIGGDPVSNVVNQQSDFLPVVVVLVVVVVVPPPPDDPVVVVVVNVQQKFKEWEFEDDPPPPDDDDDDDDDDDDDDPDPPPDPGGTDIDTGHQQDFPLVVVVVVCVVVVPDPQKDKFKDDPRDTDDRRDGPNVRGSHSYDYIYMYIDGRDPDPPPPPPDDDDDDDDDDDDDDDDDDD

Radius of gyration: 32.71 Å; Cα contacts (8 Å, |Δi|>4): 269; chains: 1; bounding box: 64×64×129 Å

InterPro domains:
  IPR001841 Zinc finger, RING-type [PF13923] (18-57)
  IPR001841 Zinc finger, RING-type [PS50089] (18-58)
  IPR001841 Zinc finger, RING-type [SM00184] (18-57)
  IPR013083 Zinc finger, RING/FYVE/PHD-type [G3DSA:3.30.40.10] (2-105)
  IPR017907 Zinc finger, RING-type, conserved site [PS00518] (34-43)

Sequence (244 aa):
MGTSSNIKLSELNEFISCPVCHGYLIDATTVNECLHTFCKSCIVKHIQNDNNECPKCQTVIHERRPLDYILYDRSKQDIVYKLVPQLYISEMNRRMAVQDLRDIDPFTKLGLKKKFLYIALVQQRKTDDFATRNSTNSPQPHSESNNRTNNDPIYLRCPIDVKVRQIRKLLAVKYQLDSNDRLQLFYKGDTVSDADQISNLAQSISFVLHYEISKIYPSILDQASTSSSTISYDSDKMSVDEIK

Mean predicted aligned error: 17.02 Å